Protein AF-A0A3M1NA31-F1 (afdb_monomer_lite)

Foldseek 3Di:
DDDPDDFDWDDDPPHPPDIDTPDDDDDDAQDKDKDWDADPVPRFIKIFMWHAKAAKEFPDWPDQEDAQPDPDFTKTWMAAIDDPPDFWKKKKKKADPDQDLVFFDPVLVVVADPPPDDPVVNVVSSVVLRMAMDQIDTQVVFDQDPVRITIDTDDSVNDGGAFKMKMKMKTWIPQVVQQRVQVVVQVPVDDDDPPDDGDRDHRMPRDGDTDTYIHMYMDMHGHDYDDD

pLDDT: mean 86.4, std 10.26, range [49.88, 97.25]

Radius of gyration: 20.93 Å; chains: 1; bounding box: 46×47×65 Å

Structure (mmCIF, N/CA/C/O backbone):
data_AF-A0A3M1NA31-F1
#
_entry.id   AF-A0A3M1NA31-F1
#
loop_
_atom_site.group_PDB
_atom_site.id
_atom_site.type_symbol
_atom_site.label_atom_id
_atom_site.label_alt_id
_atom_site.label_comp_id
_atom_site.label_asym_id
_atom_site.label_entity_id
_atom_site.label_seq_id
_atom_site.pdbx_PDB_ins_code
_atom_site.Cartn_x
_atom_site.Cartn_y
_atom_site.Cartn_z
_atom_site.occupancy
_atom_site.B_iso_or_equiv
_atom_site.auth_seq_id
_atom_site.auth_comp_id
_atom_site.auth_asym_id
_atom_site.auth_atom_id
_atom_site.pdbx_PDB_model_num
ATOM 1 N N . GLY A 1 1 ? -22.088 -6.699 19.569 1.00 54.91 1 GLY A N 1
ATOM 2 C CA . GLY A 1 1 ? -21.119 -7.810 19.517 1.00 54.91 1 GLY A CA 1
ATOM 3 C C . GLY A 1 1 ? -20.208 -7.695 20.716 1.00 54.91 1 GLY A C 1
ATOM 4 O O . GLY A 1 1 ? -19.841 -6.575 21.046 1.00 54.91 1 GLY A O 1
ATOM 5 N N . GLY A 1 2 ? -19.931 -8.799 21.406 1.00 79.12 2 GLY A N 1
ATOM 6 C CA . GLY A 1 2 ? -18.980 -8.816 22.522 1.00 79.12 2 GLY A CA 1
ATOM 7 C C . GLY A 1 2 ? -17.531 -8.773 22.033 1.00 79.12 2 GLY A C 1
ATOM 8 O O . GLY A 1 2 ? -17.268 -9.029 20.860 1.00 79.12 2 GLY A O 1
ATOM 9 N N . VAL A 1 3 ? -16.606 -8.447 22.935 1.00 87.56 3 VAL A N 1
ATOM 10 C CA . VAL A 1 3 ? -15.165 -8.570 22.678 1.00 87.56 3 VAL A CA 1
ATOM 11 C C . VAL A 1 3 ? -14.810 -10.057 22.693 1.00 87.56 3 VAL A C 1
ATOM 13 O O . VAL A 1 3 ? -15.010 -10.721 23.705 1.00 87.56 3 VAL A O 1
ATOM 16 N N . GLU A 1 4 ? -14.325 -10.577 21.565 1.00 90.19 4 GLU A N 1
ATOM 17 C CA . GLU A 1 4 ? -13.905 -11.981 21.430 1.00 90.19 4 GLU A CA 1
ATOM 18 C C . GLU A 1 4 ? -12.527 -12.215 22.065 1.00 90.19 4 GLU A C 1
ATOM 20 O O . GLU A 1 4 ? -12.318 -13.205 22.760 1.00 90.19 4 GLU A O 1
ATOM 25 N N . GLN A 1 5 ? -11.600 -11.276 21.862 1.00 91.88 5 GLN A N 1
ATOM 26 C CA . GLN A 1 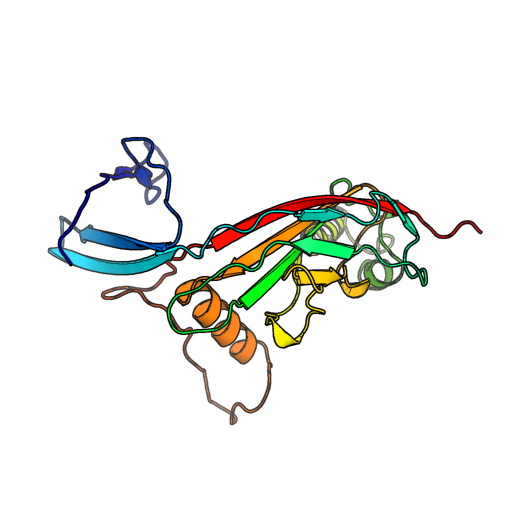5 ? -10.221 -11.363 22.329 1.00 91.88 5 GLN A CA 1
ATOM 27 C C . GLN A 1 5 ? -9.649 -9.962 22.567 1.00 91.88 5 GLN A C 1
ATOM 29 O O . GLN A 1 5 ? -9.988 -9.017 21.854 1.00 91.88 5 GLN A O 1
ATOM 34 N N . VAL A 1 6 ? -8.754 -9.847 23.550 1.00 93.50 6 VAL A N 1
ATOM 35 C CA . VAL A 1 6 ? -7.931 -8.655 23.791 1.00 93.50 6 VAL A CA 1
ATOM 36 C C . VAL A 1 6 ? -6.472 -9.024 23.549 1.00 93.50 6 VAL A C 1
ATOM 38 O O . VAL A 1 6 ? -6.002 -10.039 24.061 1.00 93.50 6 VAL A O 1
ATOM 41 N N . VAL A 1 7 ? -5.768 -8.204 22.770 1.00 94.12 7 VAL 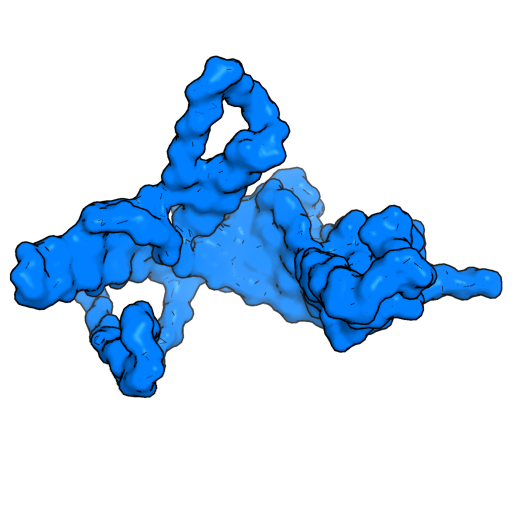A N 1
ATOM 42 C CA . VAL A 1 7 ? -4.331 -8.348 22.505 1.00 94.12 7 VAL A CA 1
ATOM 43 C C . VAL A 1 7 ? -3.623 -7.156 23.148 1.00 94.12 7 VAL A C 1
ATOM 45 O O . VAL A 1 7 ? -3.838 -6.032 22.692 1.00 94.12 7 VAL A O 1
ATOM 48 N N . PRO A 1 8 ? -2.840 -7.357 24.222 1.00 94.56 8 PRO A N 1
ATOM 49 C CA . PRO A 1 8 ? -2.122 -6.270 24.871 1.00 94.56 8 PRO A CA 1
ATOM 50 C C . PRO A 1 8 ? -0.929 -5.815 24.027 1.00 94.56 8 PRO A C 1
ATOM 52 O O . PRO A 1 8 ? -0.336 -6.594 23.274 1.00 94.56 8 PRO A O 1
ATOM 55 N N . PHE A 1 9 ? -0.583 -4.540 24.174 1.00 93.88 9 PHE A N 1
ATOM 56 C CA . PHE A 1 9 ? 0.561 -3.910 23.529 1.00 93.88 9 PHE A CA 1
ATOM 57 C C . PHE A 1 9 ? 1.496 -3.352 24.594 1.00 93.88 9 PHE A C 1
ATOM 59 O O . PHE A 1 9 ? 1.043 -2.836 25.615 1.00 93.88 9 PHE A O 1
ATOM 66 N N . ARG A 1 10 ? 2.797 -3.408 24.316 1.00 93.56 10 ARG A N 1
ATOM 67 C CA . ARG A 1 10 ? 3.846 -2.827 25.154 1.00 93.56 10 ARG A CA 1
ATOM 68 C C . ARG A 1 10 ? 4.680 -1.836 24.364 1.00 93.56 10 ARG A C 1
ATOM 70 O O . ARG A 1 10 ? 4.905 -2.029 23.168 1.00 93.56 10 ARG A O 1
ATOM 77 N N . GLU A 1 11 ? 5.163 -0.811 25.051 1.00 93.50 11 GLU A N 1
ATOM 78 C CA . GLU A 1 11 ? 6.113 0.136 24.477 1.00 93.50 11 GLU A CA 1
ATOM 79 C C . GLU A 1 11 ? 7.451 -0.561 24.184 1.00 93.50 11 GLU A C 1
ATOM 81 O O . GLU A 1 11 ? 7.916 -1.434 24.933 1.00 93.50 11 GLU A O 1
ATOM 86 N N . VAL A 1 12 ? 8.064 -0.207 23.058 1.00 94.62 12 VAL A N 1
ATOM 87 C CA . VAL A 1 12 ? 9.378 -0.708 22.664 1.00 94.62 12 VAL A CA 1
ATOM 88 C C . VAL A 1 12 ? 10.446 0.035 23.465 1.00 94.62 12 VAL A C 1
ATOM 90 O O . VAL A 1 12 ? 10.531 1.260 23.448 1.00 94.62 12 VAL A O 1
ATOM 93 N N . PHE A 1 13 ? 11.294 -0.714 24.174 1.00 93.62 13 PHE A N 1
ATOM 94 C CA . PHE A 1 13 ? 12.357 -0.124 24.984 1.00 93.62 13 PHE A CA 1
ATOM 95 C C . PHE A 1 13 ? 13.324 0.699 24.119 1.00 93.62 13 PHE A C 1
ATOM 97 O O . PHE A 1 13 ? 13.901 0.174 23.168 1.00 93.62 13 PHE A O 1
ATOM 104 N N . GLY A 1 14 ? 13.525 1.966 24.490 1.00 93.94 14 GLY A N 1
ATOM 105 C CA . GLY A 1 14 ? 14.404 2.893 23.772 1.00 93.94 14 GLY A CA 1
ATOM 106 C C . GLY A 1 14 ? 13.774 3.564 22.547 1.00 93.94 14 GLY A C 1
ATOM 107 O O . GLY A 1 14 ? 14.473 4.319 21.880 1.00 93.94 14 GLY A O 1
ATOM 108 N N . ASP A 1 15 ? 12.487 3.331 22.273 1.00 94.50 15 ASP A N 1
ATOM 109 C CA . ASP A 1 15 ? 11.755 3.907 21.135 1.00 94.50 15 ASP A CA 1
ATOM 110 C C . ASP A 1 15 ? 10.385 4.448 21.607 1.00 94.50 15 ASP A C 1
ATOM 112 O O . ASP A 1 15 ? 9.351 3.796 21.414 1.00 94.50 15 ASP A O 1
ATOM 116 N N . PRO A 1 16 ? 10.371 5.592 22.330 1.00 89.56 16 PRO A N 1
ATOM 117 C CA . PRO A 1 16 ? 9.159 6.119 22.947 1.00 89.56 16 PRO A CA 1
ATOM 118 C C . PRO A 1 16 ? 8.043 6.378 21.934 1.00 89.56 16 PRO A C 1
ATOM 120 O O . PRO A 1 16 ? 8.273 6.947 20.868 1.00 89.56 16 PRO A O 1
ATOM 123 N N . GLY A 1 17 ? 6.815 6.001 22.285 1.00 88.50 17 GLY A N 1
ATOM 124 C CA . GLY A 1 17 ? 5.647 6.148 21.410 1.00 88.50 17 GLY A CA 1
ATOM 125 C C . GLY A 1 17 ? 5.455 5.009 20.404 1.00 88.50 17 GLY A C 1
ATOM 126 O O . GLY A 1 17 ? 4.405 4.942 19.761 1.00 88.50 17 GLY A O 1
ATOM 127 N N . ARG A 1 18 ? 6.403 4.070 20.297 1.00 93.25 18 ARG A N 1
ATOM 128 C CA . ARG A 1 18 ? 6.235 2.853 19.500 1.00 93.25 18 ARG A CA 1
ATOM 129 C C . ARG A 1 18 ? 5.754 1.701 20.367 1.00 93.25 18 ARG A C 1
ATOM 131 O O . ARG A 1 18 ? 6.405 1.311 21.331 1.00 93.25 18 ARG A O 1
ATOM 138 N N . TYR A 1 19 ? 4.653 1.083 19.953 1.00 92.62 19 TYR A N 1
ATOM 139 C CA . TYR A 1 19 ? 4.043 -0.040 20.656 1.00 92.62 19 TYR A CA 1
ATOM 140 C C . TYR A 1 19 ? 3.987 -1.277 19.764 1.00 92.62 19 TYR A C 1
ATOM 142 O O . TYR A 1 19 ? 3.717 -1.187 18.568 1.00 92.62 19 TYR A O 1
ATOM 150 N N . VAL A 1 20 ? 4.219 -2.446 20.355 1.00 94.00 20 VAL A N 1
ATOM 151 C CA . VAL A 1 20 ? 4.107 -3.745 19.681 1.00 94.00 20 VAL A CA 1
ATOM 152 C C . VAL A 1 20 ? 3.232 -4.683 20.496 1.00 94.00 20 VAL A C 1
ATOM 154 O O . VAL A 1 20 ? 3.209 -4.603 21.725 1.00 94.00 20 VAL A O 1
ATOM 157 N N . ALA A 1 21 ? 2.519 -5.577 19.816 1.00 93.75 21 ALA A N 1
ATOM 158 C CA . ALA A 1 21 ? 1.728 -6.599 20.485 1.00 93.75 21 ALA A CA 1
ATOM 159 C C . ALA A 1 21 ? 2.639 -7.490 21.348 1.00 93.75 21 ALA A C 1
ATOM 161 O O . ALA A 1 21 ? 3.726 -7.886 20.920 1.00 93.75 21 ALA A O 1
ATOM 162 N N . GLU A 1 22 ? 2.210 -7.806 22.569 1.00 93.81 22 GLU A N 1
ATOM 163 C CA . GLU A 1 22 ? 2.970 -8.696 23.460 1.00 93.81 22 GLU A CA 1
ATOM 164 C C . GLU A 1 22 ? 2.924 -10.152 22.996 1.00 93.81 22 GLU A C 1
ATOM 166 O O . GLU A 1 22 ? 3.833 -10.933 23.275 1.00 93.81 22 GLU A O 1
ATOM 171 N N . VAL A 1 23 ? 1.857 -10.501 22.281 1.00 92.25 23 VAL A N 1
ATOM 172 C CA . VAL A 1 23 ? 1.625 -11.822 21.713 1.00 92.25 23 VAL A CA 1
ATOM 173 C C . VAL A 1 23 ? 1.385 -11.655 20.225 1.00 92.25 23 VAL A C 1
ATOM 175 O O . VAL A 1 23 ? 0.656 -10.757 19.801 1.00 92.25 23 VAL A O 1
ATOM 178 N N . GLU A 1 24 ? 1.992 -12.534 19.432 1.00 90.06 24 GLU A N 1
ATOM 179 C CA . GLU A 1 24 ? 1.718 -12.591 18.005 1.00 90.06 24 GLU A CA 1
ATOM 180 C C . GLU A 1 24 ? 0.225 -12.847 17.783 1.00 90.06 24 GLU A C 1
ATOM 182 O O . GLU A 1 24 ? -0.342 -13.827 18.272 1.00 90.06 24 GLU A O 1
ATOM 187 N N . HIS A 1 25 ? -0.418 -11.949 17.042 1.00 89.44 25 HIS A N 1
ATOM 188 C CA . HIS A 1 25 ? -1.818 -12.081 16.685 1.00 89.44 25 HIS A CA 1
ATOM 189 C C . HIS A 1 25 ? -1.979 -11.968 15.182 1.00 89.44 25 HIS A C 1
ATOM 191 O O . HIS A 1 25 ? -1.647 -10.947 14.578 1.00 89.44 25 HIS A O 1
ATOM 197 N N . ARG A 1 26 ? -2.522 -13.020 14.573 1.00 91.00 26 ARG A N 1
ATOM 198 C CA . ARG A 1 26 ? -2.812 -13.019 13.146 1.00 91.00 26 ARG A CA 1
ATOM 199 C C . ARG A 1 26 ? -4.189 -12.418 12.908 1.00 91.00 26 ARG A C 1
ATOM 201 O O . ARG A 1 26 ? -5.202 -12.987 13.321 1.00 91.00 26 ARG A O 1
ATOM 208 N N . MET A 1 27 ? -4.219 -11.290 12.206 1.00 90.81 27 MET A N 1
ATOM 209 C CA . MET A 1 27 ? -5.471 -10.655 11.804 1.00 90.81 27 MET A CA 1
ATOM 210 C C . MET A 1 27 ? -6.266 -11.582 10.880 1.00 90.81 27 MET A C 1
ATOM 212 O O . MET A 1 27 ? -5.708 -12.210 9.977 1.00 90.81 27 MET A O 1
ATOM 216 N N . GLN A 1 28 ? -7.568 -11.693 11.130 1.00 92.12 28 GLN A N 1
ATOM 217 C CA . GLN A 1 28 ? -8.476 -12.528 10.352 1.00 92.12 28 GLN A CA 1
ATOM 218 C C . GLN A 1 28 ? -9.297 -11.664 9.388 1.00 92.12 28 GLN A C 1
ATOM 220 O O . GLN A 1 28 ? -9.744 -10.584 9.783 1.00 92.12 28 GLN A O 1
ATOM 225 N N . PRO A 1 29 ? -9.540 -12.136 8.153 1.00 91.88 29 PRO A N 1
ATOM 226 C CA . PRO A 1 29 ? -10.408 -11.437 7.212 1.00 91.88 29 PRO A CA 1
ATOM 227 C C . PRO A 1 29 ? -11.838 -11.351 7.742 1.00 91.88 29 PRO A C 1
ATOM 229 O O . PRO A 1 29 ? -12.287 -12.219 8.497 1.00 91.88 29 PRO A O 1
ATOM 232 N N . LEU A 1 30 ? -12.565 -10.313 7.321 1.00 91.31 30 LEU A N 1
ATOM 233 C CA . LEU A 1 30 ? -13.969 -10.077 7.673 1.00 91.31 30 LEU A CA 1
ATOM 234 C C . LEU A 1 30 ? -14.224 -9.970 9.187 1.00 91.31 30 LEU A C 1
ATOM 236 O O . LEU A 1 30 ? -15.347 -10.172 9.659 1.00 91.31 30 LEU A O 1
ATOM 240 N N . ARG A 1 31 ? -13.188 -9.635 9.964 1.00 93.19 31 ARG A N 1
ATOM 241 C CA . ARG A 1 31 ? -13.283 -9.397 11.406 1.00 93.19 31 ARG A CA 1
ATOM 242 C C . ARG A 1 31 ? -13.089 -7.927 11.733 1.00 93.19 31 ARG A C 1
ATOM 244 O O . ARG A 1 31 ? -12.288 -7.227 11.117 1.00 93.19 31 ARG A O 1
ATOM 251 N N . ARG A 1 32 ? -13.845 -7.474 12.731 1.00 94.50 32 ARG A N 1
ATOM 252 C CA . ARG A 1 32 ? -13.753 -6.124 13.276 1.00 94.50 32 ARG A CA 1
ATOM 253 C C . ARG A 1 32 ? -12.735 -6.099 14.406 1.00 94.50 32 ARG A C 1
ATOM 255 O O . ARG A 1 32 ? -12.831 -6.900 15.334 1.00 94.50 32 ARG A O 1
ATOM 262 N N . TYR A 1 33 ? -11.816 -5.152 14.335 1.00 95.38 33 TYR A N 1
ATOM 263 C CA . TYR A 1 33 ? -10.816 -4.884 15.356 1.00 95.38 33 TYR A CA 1
ATOM 264 C C . TYR A 1 33 ? -11.043 -3.501 15.935 1.00 95.38 33 TYR A C 1
ATOM 266 O O . TYR A 1 33 ? -11.477 -2.590 15.232 1.00 95.38 33 TYR A O 1
ATOM 274 N N . ARG A 1 34 ? -10.740 -3.354 17.222 1.00 95.88 34 ARG A N 1
ATOM 275 C CA . ARG A 1 34 ? -10.808 -2.085 17.937 1.00 95.88 34 ARG A CA 1
ATOM 276 C C . ARG A 1 34 ? -9.459 -1.800 18.579 1.00 95.88 34 ARG A C 1
ATOM 278 O O . ARG A 1 34 ? -8.959 -2.634 19.331 1.00 95.88 34 ARG A O 1
ATOM 285 N N . LEU A 1 35 ? -8.919 -0.619 18.318 1.00 95.12 35 LEU A N 1
ATOM 286 C CA . LEU A 1 35 ? -7.841 -0.024 19.092 1.00 95.12 35 LEU A CA 1
ATOM 287 C C . LEU A 1 35 ? -8.452 0.744 20.268 1.00 95.12 35 LEU A C 1
ATOM 289 O O . LEU A 1 35 ? -9.421 1.483 20.093 1.00 95.12 35 LEU A O 1
ATOM 293 N N . SER A 1 36 ? -7.891 0.565 21.460 1.00 94.50 36 SER A N 1
ATOM 294 C CA . SER A 1 36 ? -8.233 1.341 22.652 1.00 94.50 36 SER A CA 1
ATOM 29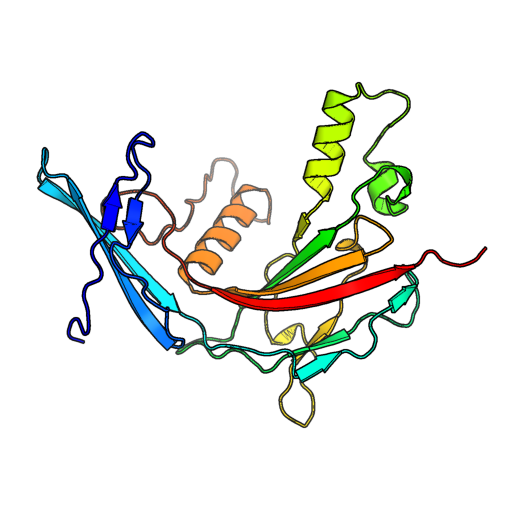5 C C . SER A 1 36 ? -6.944 1.707 23.369 1.00 94.50 36 SER A C 1
ATOM 297 O O . SER A 1 36 ? -6.203 0.819 23.783 1.00 94.50 36 SER A O 1
ATOM 299 N N . VAL A 1 37 ? -6.699 3.001 23.529 1.00 92.75 37 VAL A N 1
ATOM 300 C CA . VAL A 1 37 ? -5.547 3.551 24.247 1.00 92.75 37 VAL A CA 1
ATOM 301 C C . VAL A 1 37 ? -6.072 4.394 25.397 1.00 92.75 37 VAL A C 1
ATOM 303 O O . VAL A 1 37 ? -7.027 5.147 25.224 1.00 92.75 37 VAL A O 1
ATOM 306 N N . GLU A 1 38 ? -5.468 4.255 26.569 1.00 92.38 38 GLU A N 1
ATOM 307 C CA . GLU A 1 38 ? -5.788 5.057 27.746 1.00 92.38 38 GLU A CA 1
ATOM 308 C C . GLU A 1 38 ? -4.500 5.690 28.260 1.00 92.38 38 GLU A C 1
ATOM 310 O O . GLU A 1 38 ? -3.523 4.986 28.514 1.00 92.38 38 GLU A O 1
ATOM 315 N N . ASP A 1 39 ? -4.490 7.015 28.376 1.00 87.56 39 ASP A N 1
ATOM 316 C CA . ASP A 1 39 ? -3.391 7.740 29.000 1.00 87.56 39 ASP A CA 1
ATOM 317 C C . ASP A 1 39 ? -3.520 7.606 30.527 1.00 87.56 39 ASP A C 1
ATOM 319 O O . ASP A 1 39 ? -4.471 8.137 31.107 1.00 87.56 39 ASP A O 1
ATOM 323 N N . PRO A 1 40 ? -2.579 6.931 31.209 1.00 85.94 40 PRO A N 1
ATOM 324 C CA . PRO A 1 40 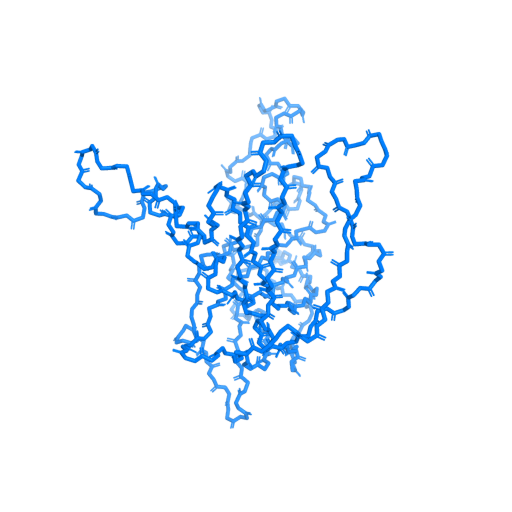? -2.665 6.721 32.649 1.00 85.94 40 PRO A CA 1
ATOM 325 C C . PRO A 1 40 ? -2.522 8.015 33.465 1.00 85.94 40 PRO A C 1
ATOM 327 O O . PRO A 1 40 ? -2.939 8.043 34.622 1.00 85.94 40 PRO A O 1
ATOM 330 N N . ALA A 1 41 ? -1.931 9.078 32.907 1.00 88.69 41 ALA A N 1
ATOM 331 C CA . ALA A 1 41 ? -1.734 10.345 33.609 1.00 88.69 41 ALA A CA 1
ATOM 332 C C . ALA A 1 41 ? -2.986 11.230 33.580 1.00 88.69 41 ALA A C 1
ATOM 334 O O . ALA A 1 41 ? -3.285 11.910 34.563 1.00 88.69 41 ALA A O 1
ATOM 335 N N . THR A 1 42 ? -3.715 11.230 32.461 1.00 89.88 42 THR A N 1
ATOM 336 C CA . THR A 1 42 ? -4.884 12.102 32.254 1.00 89.88 42 THR A CA 1
ATOM 337 C C . THR A 1 42 ? -6.218 11.359 32.307 1.00 89.88 42 THR A C 1
ATOM 339 O O . THR A 1 42 ? -7.262 11.987 32.482 1.00 89.88 42 THR A O 1
ATOM 342 N N . GLY A 1 43 ? -6.208 10.033 32.158 1.00 89.75 43 GLY A N 1
ATOM 343 C CA . GLY A 1 43 ? -7.403 9.208 31.974 1.00 89.75 43 GLY A CA 1
ATOM 344 C C . GLY A 1 43 ? -8.074 9.397 30.609 1.00 89.75 43 GLY A C 1
ATOM 345 O O . GLY A 1 43 ? -9.178 8.892 30.396 1.00 89.75 43 GLY A O 1
ATOM 346 N N . GLN A 1 44 ? -7.456 10.142 29.683 1.00 91.12 44 GLN A N 1
ATOM 347 C CA . GLN A 1 44 ? -7.995 10.331 28.341 1.00 91.12 44 GLN A CA 1
ATOM 348 C C . GLN A 1 44 ? -7.966 9.007 27.577 1.00 91.12 44 GLN A C 1
ATOM 350 O O . GLN A 1 44 ? -6.980 8.270 27.611 1.00 91.12 44 GLN A O 1
ATOM 355 N N . ARG A 1 45 ? -9.054 8.721 26.859 1.00 93.38 45 ARG A N 1
ATOM 356 C CA . ARG A 1 45 ? -9.184 7.521 26.039 1.00 93.38 45 ARG A CA 1
ATOM 357 C C . ARG A 1 45 ? -9.244 7.876 24.562 1.00 93.38 45 ARG A C 1
ATOM 359 O O . ARG A 1 45 ? -9.953 8.803 24.177 1.00 93.38 45 ARG A O 1
ATOM 366 N N . LEU A 1 46 ? -8.539 7.087 23.764 1.00 94.12 46 LEU A N 1
ATOM 367 C CA . LEU A 1 46 ? -8.613 7.085 22.313 1.00 94.12 46 LEU A CA 1
ATOM 368 C C . LEU A 1 46 ? -9.135 5.730 21.847 1.00 94.12 46 LEU A C 1
ATOM 370 O O . LEU A 1 46 ? -8.662 4.685 22.302 1.00 94.12 46 LEU A O 1
ATOM 374 N N . THR A 1 47 ? -10.106 5.747 20.940 1.00 96.25 47 THR A N 1
ATOM 375 C CA . THR A 1 47 ? -10.686 4.535 20.355 1.00 96.25 47 THR A CA 1
ATOM 376 C C . THR A 1 47 ? -10.778 4.638 18.845 1.00 96.25 47 THR A C 1
ATOM 378 O O . THR A 1 47 ? -11.072 5.695 18.299 1.00 96.25 47 THR A O 1
ATOM 381 N N . ALA A 1 48 ? -10.537 3.526 18.159 1.00 96.56 48 ALA A N 1
ATOM 382 C CA . ALA A 1 48 ? -10.732 3.420 16.719 1.00 96.56 48 ALA A CA 1
ATOM 383 C C . ALA A 1 48 ? -11.149 1.995 16.354 1.00 96.56 48 ALA A C 1
ATOM 385 O O . ALA A 1 48 ? -10.778 1.044 17.044 1.00 96.56 48 ALA A O 1
ATOM 386 N N . GLU A 1 49 ? -11.903 1.825 15.273 1.00 96.50 49 GLU A N 1
ATOM 387 C CA . GLU A 1 49 ? -12.320 0.510 14.784 1.00 96.50 49 GLU A CA 1
ATOM 388 C C . GLU A 1 49 ? -12.049 0.361 13.297 1.00 96.50 49 GLU A C 1
ATOM 390 O O . GLU A 1 49 ? -12.281 1.290 12.538 1.00 96.50 49 GLU A O 1
ATOM 395 N N . THR A 1 50 ? -11.646 -0.832 12.876 1.00 95.12 50 THR A N 1
ATOM 396 C CA . THR A 1 50 ? -11.535 -1.209 11.463 1.00 95.12 50 THR A CA 1
ATOM 397 C C . THR A 1 50 ? -12.191 -2.568 11.238 1.00 95.12 50 THR A C 1
ATOM 399 O O . THR A 1 50 ? -12.276 -3.395 12.152 1.00 95.12 50 THR A O 1
ATOM 402 N N . LEU A 1 51 ? -12.670 -2.809 10.021 1.00 93.81 51 LEU A N 1
ATOM 403 C CA . LEU A 1 51 ? -13.094 -4.120 9.547 1.00 93.81 51 LEU A CA 1
ATOM 404 C C . LEU A 1 51 ? -12.125 -4.568 8.455 1.00 93.81 51 LEU A C 1
ATOM 406 O O . LEU A 1 51 ? -12.025 -3.915 7.417 1.00 93.81 51 LEU A O 1
ATOM 410 N N . VAL A 1 52 ? -11.458 -5.697 8.698 1.00 92.69 52 VAL A N 1
ATOM 411 C CA . VAL A 1 52 ? -10.487 -6.276 7.766 1.00 92.69 52 VAL A CA 1
ATOM 412 C C . VAL A 1 52 ? -11.212 -6.739 6.504 1.00 92.69 52 VAL A C 1
ATOM 414 O O . VAL A 1 52 ? -12.148 -7.541 6.625 1.00 92.69 52 VAL A O 1
ATOM 417 N N . PRO A 1 53 ? -10.805 -6.275 5.306 1.00 89.88 53 PRO A N 1
ATOM 418 C CA . PRO A 1 53 ? -11.345 -6.778 4.047 1.00 89.88 53 PRO A CA 1
ATOM 419 C C . PRO A 1 53 ? -11.209 -8.300 3.928 1.00 89.88 53 PRO A C 1
ATOM 421 O O . PRO A 1 53 ? -10.366 -8.918 4.588 1.00 89.88 53 PRO A O 1
ATOM 424 N N . ASP A 1 54 ? -12.025 -8.931 3.081 1.00 86.56 54 ASP A N 1
ATOM 425 C CA . ASP A 1 54 ? -11.773 -10.330 2.739 1.00 86.56 54 ASP A CA 1
ATOM 426 C C . ASP A 1 54 ? -10.405 -10.470 2.062 1.00 86.56 54 ASP A C 1
ATOM 428 O O . ASP A 1 54 ? -9.919 -9.566 1.371 1.00 86.56 54 ASP A O 1
ATOM 432 N N . THR A 1 55 ? -9.795 -11.636 2.223 1.00 80.50 55 THR A N 1
ATOM 433 C CA . THR A 1 55 ? -8.599 -11.964 1.456 1.00 80.50 55 THR A CA 1
ATOM 434 C C . THR A 1 55 ? -8.932 -12.021 -0.026 1.00 80.50 55 THR A C 1
ATOM 436 O O . THR A 1 55 ? -9.990 -12.508 -0.419 1.00 80.50 55 THR A O 1
ATOM 439 N N . PHE A 1 56 ? -7.984 -11.617 -0.855 1.00 79.06 56 PHE A N 1
ATOM 440 C CA . PHE A 1 56 ? -7.964 -12.011 -2.251 1.00 79.06 56 PHE A CA 1
ATOM 441 C C . PHE A 1 56 ? -6.616 -12.626 -2.583 1.00 79.06 56 PHE A C 1
ATOM 443 O O . PHE A 1 56 ? -5.619 -12.407 -1.895 1.00 79.06 56 PHE A O 1
ATOM 450 N N . ARG A 1 57 ? -6.610 -13.473 -3.605 1.00 77.19 57 ARG A N 1
ATOM 451 C CA . ARG A 1 57 ? -5.424 -14.190 -4.061 1.00 77.19 57 ARG A CA 1
ATOM 452 C C . ARG A 1 57 ? -5.241 -13.956 -5.544 1.00 77.19 57 ARG A C 1
ATOM 454 O O . ARG A 1 57 ? -6.223 -13.814 -6.271 1.00 77.19 57 ARG A O 1
ATOM 461 N N . VAL A 1 58 ? -3.986 -13.983 -5.976 1.00 77.06 58 VAL A N 1
ATOM 462 C CA . VAL A 1 58 ? -3.656 -14.109 -7.394 1.00 77.06 58 VAL A CA 1
ATOM 463 C C . VAL A 1 58 ? -4.187 -15.460 -7.873 1.00 77.06 58 VAL A C 1
ATOM 465 O O . VAL A 1 58 ? -3.760 -16.507 -7.388 1.00 77.06 58 VAL A O 1
ATOM 468 N N . ALA A 1 59 ? -5.162 -15.420 -8.775 1.00 78.62 59 ALA A N 1
ATOM 469 C CA . ALA A 1 59 ? -5.713 -16.587 -9.452 1.00 78.62 59 ALA A CA 1
ATOM 470 C C . ALA A 1 59 ? -4.849 -16.980 -10.660 1.00 78.62 59 ALA A C 1
ATOM 472 O O . ALA A 1 59 ? -4.712 -18.163 -10.962 1.00 78.62 59 ALA A O 1
ATOM 473 N N . GLY A 1 60 ? -4.210 -15.999 -11.304 1.00 77.75 60 GLY A N 1
ATOM 474 C CA . GLY A 1 60 ? -3.273 -16.225 -12.396 1.00 77.75 60 GLY A CA 1
ATOM 475 C C . GLY A 1 60 ? -2.591 -14.941 -12.854 1.00 77.75 60 GLY A C 1
ATOM 476 O O . GLY A 1 60 ? -3.078 -13.841 -12.605 1.00 77.75 60 GLY A O 1
ATOM 477 N N . VAL A 1 61 ? -1.462 -15.093 -13.539 1.00 81.12 61 VAL A N 1
ATOM 478 C CA . VAL A 1 61 ? -0.781 -14.019 -14.273 1.00 81.12 61 VAL A CA 1
ATOM 479 C C . VAL A 1 61 ? -0.659 -14.444 -15.726 1.00 81.12 61 VAL A C 1
ATOM 481 O O . VAL A 1 61 ? -0.433 -15.621 -16.012 1.00 81.12 61 VAL A O 1
ATOM 484 N N . ASN A 1 62 ? -0.822 -13.507 -16.656 1.00 83.06 62 ASN A N 1
ATOM 485 C CA . ASN A 1 62 ? -0.703 -13.828 -18.077 1.00 83.06 62 ASN A CA 1
ATOM 486 C C . ASN A 1 62 ? 0.757 -14.045 -18.524 1.00 83.06 62 ASN A C 1
ATOM 488 O O . ASN A 1 62 ? 0.980 -14.643 -19.576 1.00 83.06 62 ASN A O 1
ATOM 492 N N . ARG A 1 63 ? 1.730 -13.535 -17.759 1.00 85.94 63 ARG A N 1
ATOM 493 C CA . ARG A 1 63 ? 3.183 -13.589 -18.005 1.00 85.94 63 ARG A CA 1
ATOM 494 C C . ARG A 1 63 ? 3.941 -13.030 -16.799 1.00 85.94 63 ARG A C 1
ATOM 496 O O . ARG A 1 63 ? 3.334 -12.415 -15.933 1.00 85.94 63 ARG A O 1
ATOM 503 N N . ASP A 1 64 ? 5.257 -13.192 -16.783 1.00 88.06 64 ASP A N 1
ATOM 504 C CA . ASP A 1 64 ? 6.176 -12.584 -15.809 1.00 88.06 64 ASP A CA 1
ATOM 505 C C . ASP A 1 64 ? 7.059 -11.484 -16.425 1.00 88.06 64 ASP A C 1
ATOM 507 O O . ASP A 1 64 ? 7.772 -10.792 -15.709 1.00 88.06 64 ASP A O 1
ATOM 511 N N . THR A 1 65 ? 6.994 -11.298 -17.746 1.00 92.44 65 THR A N 1
ATOM 512 C CA . THR A 1 65 ? 7.824 -10.355 -18.499 1.00 92.44 65 THR A CA 1
ATOM 513 C C . THR A 1 65 ? 6.976 -9.583 -19.503 1.00 92.44 65 THR A C 1
ATOM 515 O O . THR A 1 65 ? 6.194 -10.179 -20.247 1.00 92.44 65 THR A O 1
ATOM 518 N N . VAL A 1 66 ? 7.141 -8.261 -19.563 1.00 92.88 66 VAL A N 1
ATOM 519 C CA . VAL A 1 66 ? 6.486 -7.385 -20.548 1.00 92.88 66 VAL A CA 1
ATOM 520 C C . VAL A 1 66 ? 7.444 -6.365 -21.131 1.00 92.88 66 VAL A C 1
ATOM 522 O O . VAL A 1 66 ? 8.331 -5.878 -20.443 1.00 92.88 66 VAL A O 1
ATOM 525 N N . VAL A 1 67 ? 7.232 -6.001 -22.394 1.00 94.19 67 VAL A N 1
ATOM 526 C CA . VAL A 1 67 ? 7.935 -4.878 -23.023 1.00 94.19 67 VAL A CA 1
ATOM 527 C C . VAL A 1 67 ? 7.164 -3.595 -22.726 1.00 94.19 67 VAL A C 1
ATOM 529 O O . VAL A 1 67 ? 5.948 -3.543 -22.945 1.00 94.19 67 VAL A O 1
ATOM 532 N N . TYR A 1 68 ? 7.856 -2.579 -22.212 1.00 93.12 68 TYR A N 1
ATOM 533 C CA . TYR A 1 68 ? 7.268 -1.280 -21.876 1.00 93.12 68 TYR A CA 1
ATOM 534 C C . TYR A 1 68 ? 6.511 -0.674 -23.063 1.00 93.12 68 TYR A C 1
ATOM 536 O O . TYR A 1 68 ? 6.988 -0.716 -24.192 1.00 93.12 68 TYR A O 1
ATOM 544 N N . GLN A 1 69 ? 5.313 -0.140 -22.802 1.00 90.12 69 GLN A N 1
ATOM 545 C CA . GLN A 1 69 ? 4.402 0.440 -23.805 1.00 90.12 69 GLN A CA 1
ATOM 546 C C . GLN A 1 69 ? 3.984 -0.487 -24.960 1.00 90.12 69 GLN A C 1
ATOM 548 O O . GLN A 1 69 ? 3.307 -0.049 -25.894 1.00 90.12 69 GLN A O 1
ATOM 553 N N . SER A 1 70 ? 4.283 -1.786 -24.886 1.00 89.19 70 SER A N 1
ATOM 554 C CA . SER A 1 70 ? 3.794 -2.737 -25.881 1.00 89.19 70 SER A CA 1
ATOM 555 C C . SER A 1 70 ? 2.269 -2.899 -25.811 1.00 89.19 70 SER A C 1
ATOM 557 O O . SER A 1 70 ? 1.615 -2.615 -24.800 1.00 89.19 70 SER A O 1
ATOM 559 N N . ARG A 1 71 ? 1.679 -3.379 -26.914 1.00 85.75 71 ARG A N 1
ATOM 560 C CA . ARG A 1 71 ? 0.238 -3.687 -26.976 1.00 85.75 71 ARG A CA 1
ATOM 561 C C . ARG A 1 71 ? -0.158 -4.812 -26.025 1.00 85.75 71 ARG A C 1
ATOM 563 O O . ARG A 1 71 ? -1.312 -4.881 -25.612 1.00 85.75 71 ARG A O 1
ATOM 570 N N . GLU A 1 72 ? 0.781 -5.694 -25.705 1.00 83.44 72 GLU A N 1
ATOM 571 C CA . GLU A 1 72 ? 0.558 -6.793 -24.782 1.00 83.44 72 GLU A CA 1
ATOM 572 C C . GLU A 1 72 ? 0.883 -6.349 -23.355 1.00 83.44 72 GLU A C 1
ATOM 574 O O . GLU A 1 72 ? 2.038 -6.320 -22.934 1.00 83.44 72 GLU A O 1
ATOM 579 N N . GLN A 1 73 ? -0.154 -5.992 -22.604 1.00 82.25 73 GLN A N 1
ATOM 580 C CA . GLN A 1 73 ? 0.007 -5.536 -21.230 1.00 82.25 73 GLN A CA 1
ATOM 581 C C . GLN A 1 73 ? 0.121 -6.700 -20.248 1.00 82.25 73 GLN A C 1
ATOM 583 O O . GLN A 1 73 ? -0.348 -7.820 -20.484 1.00 82.25 73 GLN A O 1
ATOM 588 N N . PHE A 1 74 ? 0.734 -6.402 -19.110 1.00 82.50 74 PHE A N 1
ATOM 589 C CA . PHE A 1 74 ? 0.690 -7.282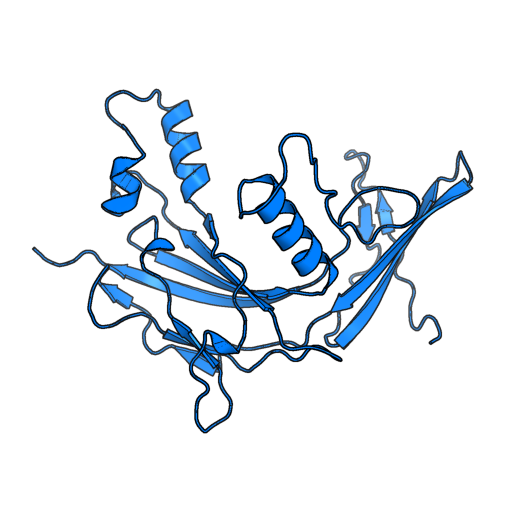 -17.960 1.00 82.50 74 PHE A CA 1
ATOM 590 C C . PHE A 1 74 ? -0.725 -7.252 -17.363 1.00 82.50 74 PHE A C 1
ATOM 592 O O . PHE A 1 74 ? -1.278 -6.177 -17.108 1.00 82.50 74 PHE A O 1
ATOM 599 N N . GLU A 1 75 ? -1.293 -8.432 -17.128 1.00 85.88 75 GLU A N 1
ATOM 600 C CA . GLU A 1 75 ? -2.604 -8.608 -16.511 1.00 85.88 75 GLU A CA 1
ATOM 601 C C . GLU A 1 75 ? -2.518 -9.675 -15.416 1.00 85.88 75 GLU A C 1
ATOM 603 O O . GLU A 1 75 ? -2.078 -10.807 -15.651 1.00 85.88 75 GLU A O 1
ATOM 608 N N . VAL A 1 76 ? -2.963 -9.312 -14.214 1.00 81.81 76 VAL A N 1
ATOM 609 C CA . VAL A 1 76 ? -3.138 -10.242 -13.099 1.00 81.81 76 VAL A CA 1
ATOM 610 C C . VAL A 1 76 ? -4.620 -10.495 -12.886 1.00 81.81 76 VAL A C 1
ATOM 612 O O . VAL A 1 76 ? -5.425 -9.569 -12.818 1.00 81.81 76 VAL A O 1
ATOM 615 N N . GLN A 1 77 ? -4.979 -11.761 -12.749 1.00 84.69 77 GLN A N 1
ATOM 616 C CA . GLN A 1 77 ? -6.303 -12.163 -12.308 1.00 84.69 77 GLN A CA 1
ATOM 617 C C . GLN A 1 77 ? -6.264 -12.333 -10.798 1.00 84.69 77 GLN A C 1
ATOM 619 O O . GLN A 1 77 ? -5.467 -13.114 -10.271 1.00 84.69 77 GLN A O 1
ATOM 624 N N . VAL A 1 78 ? -7.130 -11.618 -10.092 1.00 78.94 78 VAL A N 1
ATOM 625 C CA . VAL A 1 78 ? -7.300 -11.746 -8.645 1.00 78.94 78 VAL A CA 1
ATOM 626 C C . VAL A 1 78 ? -8.707 -12.221 -8.324 1.00 78.94 78 VAL A C 1
ATOM 628 O O . VAL A 1 78 ? -9.668 -11.893 -9.015 1.00 78.94 78 VAL A O 1
ATOM 631 N N . THR A 1 79 ? -8.865 -13.005 -7.263 1.00 80.44 79 THR A N 1
ATOM 632 C CA . THR A 1 79 ? -10.209 -13.255 -6.727 1.00 80.44 79 THR A CA 1
ATOM 633 C C . THR A 1 79 ? -10.796 -11.936 -6.210 1.00 80.44 79 THR A C 1
ATOM 635 O O . THR A 1 79 ? -10.047 -11.131 -5.662 1.00 80.44 79 THR A O 1
ATOM 638 N N . PRO A 1 80 ? -12.107 -11.691 -6.305 1.00 73.06 80 PRO A N 1
ATOM 639 C CA . PRO A 1 80 ? -12.693 -10.487 -5.731 1.00 73.06 80 PRO A CA 1
ATOM 640 C C . PRO A 1 80 ? -12.515 -10.495 -4.209 1.00 73.06 80 PRO A C 1
ATOM 642 O O . PRO A 1 80 ? -12.791 -11.506 -3.556 1.00 73.06 80 PRO A O 1
ATOM 645 N N . SER A 1 81 ? -12.070 -9.373 -3.639 1.00 72.75 81 SER A N 1
ATOM 646 C CA . SER A 1 81 ? -12.230 -9.144 -2.202 1.00 72.75 81 SER A CA 1
ATOM 647 C C . SER A 1 81 ? -13.698 -8.818 -1.929 1.00 72.75 81 SER A C 1
ATOM 649 O O . SER A 1 81 ? -14.391 -8.245 -2.770 1.00 72.75 81 SER A O 1
ATOM 651 N N . ARG A 1 82 ? -14.197 -9.201 -0.756 1.00 75.88 82 ARG A N 1
ATOM 652 C CA . ARG A 1 82 ? -15.538 -8.854 -0.291 1.00 75.88 82 ARG A CA 1
ATOM 653 C C . ARG A 1 82 ? -15.423 -7.889 0.870 1.00 75.88 82 ARG A C 1
ATOM 655 O O . ARG A 1 82 ? -14.639 -8.098 1.795 1.00 75.88 82 ARG A O 1
ATOM 662 N N . TYR A 1 83 ? -16.287 -6.885 0.856 1.00 75.44 83 TYR A N 1
ATOM 663 C CA . TYR A 1 83 ? -16.489 -6.007 1.992 1.00 75.44 83 TYR A CA 1
ATOM 664 C C . TYR A 1 83 ? -17.980 -5.959 2.343 1.00 75.44 83 TYR A C 1
ATOM 666 O O . TYR A 1 83 ? -18.808 -5.680 1.473 1.00 75.44 83 TYR A O 1
ATOM 674 N N . PRO A 1 84 ? -18.380 -6.269 3.586 1.00 77.12 84 PRO A N 1
ATOM 675 C CA . PRO A 1 84 ? -19.781 -6.192 3.975 1.00 77.12 84 PRO A CA 1
ATOM 676 C C . PRO A 1 84 ? -20.346 -4.780 3.770 1.00 77.12 84 PRO A C 1
ATOM 678 O O . PRO A 1 84 ? -19.855 -3.819 4.351 1.00 77.12 84 PRO A O 1
ATOM 681 N N . GLY A 1 85 ? -21.410 -4.665 2.972 1.00 74.38 85 GLY A N 1
ATOM 682 C CA . GLY A 1 85 ? -22.168 -3.419 2.817 1.00 74.38 85 GLY A CA 1
ATOM 683 C C . GLY A 1 85 ? -21.699 -2.465 1.712 1.00 74.38 85 GLY A C 1
ATOM 684 O O . GLY A 1 85 ? -22.337 -1.429 1.540 1.00 74.38 85 GLY A O 1
ATOM 685 N N . ARG A 1 86 ? -20.657 -2.797 0.934 1.00 80.44 86 ARG A N 1
ATOM 686 C CA . ARG A 1 86 ? -20.233 -2.017 -0.246 1.00 80.44 86 ARG A CA 1
ATOM 687 C C . ARG A 1 86 ? -19.414 -2.842 -1.247 1.00 80.44 86 ARG A C 1
ATOM 689 O O . ARG A 1 86 ? -19.015 -3.962 -0.951 1.00 80.44 86 ARG A O 1
ATOM 696 N N . GLN A 1 87 ? -19.142 -2.258 -2.415 1.00 78.25 87 GLN A N 1
ATOM 697 C CA . GLN A 1 87 ? -18.127 -2.762 -3.350 1.00 78.25 87 GLN A CA 1
ATOM 698 C C . GLN A 1 87 ? -16.710 -2.614 -2.772 1.00 78.25 87 GLN A C 1
ATOM 700 O O . GLN A 1 87 ? -16.469 -1.757 -1.908 1.00 78.25 87 GLN A O 1
ATOM 705 N N . SER A 1 88 ? -15.759 -3.398 -3.277 1.00 82.31 88 SER A N 1
ATOM 706 C CA . SER A 1 88 ? -14.353 -3.254 -2.900 1.00 82.31 88 SER A CA 1
ATOM 707 C C . SER A 1 88 ? -13.676 -2.101 -3.642 1.00 82.31 88 SER A C 1
ATOM 709 O O . SER A 1 88 ? -13.984 -1.794 -4.797 1.00 82.31 88 SER A O 1
ATOM 711 N N . TYR A 1 89 ? -12.735 -1.464 -2.948 1.00 85.50 89 TYR A N 1
ATOM 712 C CA . TYR A 1 89 ? -11.868 -0.415 -3.475 1.00 85.50 89 TYR A CA 1
ATOM 713 C C . TYR A 1 89 ? -10.432 -0.898 -3.412 1.00 85.50 89 TYR A C 1
ATOM 715 O O . TYR A 1 89 ? -10.044 -1.533 -2.427 1.00 85.50 89 TYR A O 1
ATOM 723 N N . TYR A 1 90 ? -9.665 -0.579 -4.445 1.00 85.25 90 TYR A N 1
ATOM 724 C CA . TYR A 1 90 ? -8.301 -1.046 -4.599 1.00 85.25 90 TYR A CA 1
ATOM 725 C C . TYR A 1 90 ? -7.341 0.114 -4.851 1.00 85.25 90 TYR A C 1
ATOM 727 O O . TYR A 1 90 ? -7.726 1.160 -5.374 1.00 85.25 90 TYR A O 1
ATOM 735 N N . VAL A 1 91 ? -6.082 -0.110 -4.501 1.00 88.25 91 VAL A N 1
ATOM 736 C CA . VAL A 1 91 ? -4.927 0.675 -4.947 1.00 88.25 91 VAL A CA 1
ATOM 737 C C . VAL A 1 91 ? -3.891 -0.311 -5.468 1.00 88.25 91 VAL A C 1
ATOM 739 O O . VAL A 1 91 ? -3.674 -1.361 -4.852 1.00 88.25 91 VAL A O 1
ATOM 742 N N . LEU A 1 92 ? -3.279 0.000 -6.609 1.00 87.62 92 LEU A N 1
ATOM 743 C CA . LEU A 1 92 ? -2.075 -0.685 -7.062 1.00 87.62 92 LEU A CA 1
ATOM 744 C C . LEU A 1 92 ? -0.863 0.130 -6.648 1.00 87.62 92 LEU A C 1
ATOM 746 O O . LEU A 1 92 ? -0.847 1.339 -6.854 1.00 87.62 92 LEU A O 1
ATOM 750 N N . SER A 1 93 ? 0.171 -0.544 -6.171 1.00 92.69 93 SER A N 1
ATOM 751 C CA . SER A 1 93 ? 1.510 0.017 -6.087 1.00 92.69 93 SER A CA 1
ATOM 752 C C . SER A 1 93 ? 2.470 -0.778 -6.961 1.00 92.69 93 SER A C 1
ATOM 754 O O . SER A 1 93 ? 2.331 -1.994 -7.117 1.00 92.69 93 SER A O 1
ATOM 756 N N . VAL A 1 94 ? 3.429 -0.079 -7.555 1.00 94.69 94 VAL A N 1
ATOM 757 C CA . VAL A 1 94 ? 4.508 -0.651 -8.360 1.00 94.69 94 VAL A CA 1
ATOM 758 C C . VAL A 1 94 ? 5.818 -0.193 -7.741 1.00 94.69 94 VAL A C 1
ATOM 760 O O . VAL A 1 94 ? 6.153 0.986 -7.789 1.00 94.69 94 VAL A O 1
ATOM 763 N N . GLU A 1 95 ? 6.527 -1.129 -7.125 1.00 96.94 95 GLU A N 1
ATOM 764 C CA . GLU A 1 95 ? 7.826 -0.927 -6.494 1.00 96.94 95 GLU A CA 1
ATOM 765 C C . GLU A 1 95 ? 8.933 -1.391 -7.447 1.00 96.94 95 GLU A C 1
ATOM 767 O O . GLU A 1 95 ? 9.004 -2.567 -7.814 1.00 96.94 95 GLU A O 1
ATOM 772 N N . ALA A 1 96 ? 9.831 -0.489 -7.823 1.00 97.25 96 ALA A N 1
ATOM 773 C CA . ALA A 1 96 ? 11.026 -0.843 -8.571 1.00 97.25 96 ALA A CA 1
ATOM 774 C C . ALA A 1 96 ? 12.058 -1.502 -7.650 1.00 97.25 96 ALA A C 1
ATOM 776 O O . ALA A 1 96 ? 12.506 -0.911 -6.669 1.00 97.25 96 ALA A O 1
ATOM 777 N N . LEU A 1 97 ? 12.501 -2.714 -7.996 1.00 97.19 97 LEU A N 1
ATOM 778 C CA . LEU A 1 97 ? 13.502 -3.448 -7.208 1.00 97.19 97 LEU A CA 1
ATOM 779 C C . LEU A 1 97 ? 14.942 -3.076 -7.594 1.00 97.19 97 LEU A C 1
ATOM 781 O O . LEU A 1 97 ? 15.903 -3.521 -6.967 1.00 97.19 97 LEU A O 1
ATOM 785 N N . THR A 1 98 ? 15.120 -2.281 -8.650 1.00 96.06 98 THR A N 1
ATOM 786 C CA . THR A 1 98 ? 16.425 -1.759 -9.086 1.00 96.06 98 THR A CA 1
ATOM 787 C C . THR A 1 98 ? 16.282 -0.312 -9.588 1.00 96.06 98 THR A C 1
ATOM 789 O O . THR A 1 98 ? 16.421 -0.068 -10.792 1.00 96.06 98 THR A O 1
ATOM 792 N N . PRO A 1 99 ? 15.972 0.648 -8.689 1.00 95.44 99 PRO A N 1
ATOM 793 C CA . PRO A 1 99 ? 15.721 2.041 -9.052 1.00 95.44 99 PRO A CA 1
ATOM 794 C C . PRO A 1 99 ? 17.041 2.773 -9.331 1.00 95.44 99 PRO A C 1
ATOM 796 O O . PRO A 1 99 ? 17.683 3.317 -8.434 1.00 95.44 99 PRO A O 1
ATOM 799 N N . THR A 1 100 ? 17.481 2.753 -10.587 1.00 94.31 100 THR A N 1
ATOM 800 C CA . THR A 1 100 ? 18.676 3.468 -11.059 1.00 94.31 100 THR A CA 1
ATOM 801 C C . THR A 1 100 ? 18.314 4.413 -12.196 1.00 94.31 100 THR A C 1
ATOM 803 O O . THR A 1 100 ? 17.362 4.155 -12.934 1.00 94.31 100 THR A O 1
ATOM 806 N N . VAL A 1 101 ? 19.106 5.475 -12.384 1.00 93.06 101 VAL A N 1
ATOM 807 C CA . VAL A 1 101 ? 18.930 6.432 -13.494 1.00 93.06 101 VAL A CA 1
ATOM 808 C C . VAL A 1 101 ? 18.869 5.714 -14.842 1.00 93.06 101 VAL A C 1
ATOM 810 O O . VAL A 1 101 ? 17.991 5.983 -15.662 1.00 93.06 101 VAL A O 1
ATOM 813 N N . ASP A 1 102 ? 19.753 4.738 -15.058 1.00 93.56 102 ASP A N 1
ATOM 814 C CA . ASP A 1 102 ? 19.777 3.951 -16.291 1.00 93.56 102 ASP A CA 1
ATOM 815 C C . ASP A 1 102 ? 18.444 3.252 -16.541 1.00 93.56 102 ASP A C 1
ATOM 817 O O . ASP A 1 102 ? 17.971 3.214 -17.679 1.00 93.56 102 ASP A O 1
ATOM 821 N N . ASN A 1 103 ? 17.809 2.743 -15.485 1.00 96.12 103 ASN A N 1
ATOM 822 C CA . ASN A 1 103 ? 16.543 2.028 -15.549 1.00 96.12 103 ASN A CA 1
ATOM 823 C C . ASN A 1 103 ? 15.311 2.926 -15.627 1.00 96.12 103 ASN A C 1
ATOM 825 O O . ASN A 1 103 ? 14.238 2.378 -15.836 1.00 96.12 103 ASN A O 1
ATOM 829 N N . LEU A 1 104 ? 15.412 4.253 -15.533 1.00 95.44 104 LEU A N 1
ATOM 830 C CA . LEU A 1 104 ? 14.239 5.115 -15.700 1.00 95.44 104 LEU A CA 1
ATOM 831 C C . LEU A 1 104 ? 13.572 4.889 -17.062 1.00 95.44 104 LEU A C 1
ATOM 833 O O . LEU A 1 104 ? 14.236 4.850 -18.108 1.00 95.44 104 LEU A O 1
ATOM 837 N N . THR A 1 105 ? 12.247 4.760 -17.043 1.00 95.00 105 THR A N 1
ATOM 838 C CA . THR A 1 105 ? 11.441 4.817 -18.265 1.00 95.00 105 THR A CA 1
ATOM 839 C C . THR A 1 105 ? 11.493 6.229 -18.858 1.00 95.00 105 THR A C 1
ATOM 841 O O . THR A 1 105 ? 11.771 7.182 -18.127 1.00 95.00 105 THR A O 1
ATOM 844 N N . PRO A 1 106 ? 11.231 6.403 -20.170 1.00 93.56 106 PRO A N 1
ATOM 845 C CA . PRO A 1 106 ? 11.275 7.718 -20.809 1.00 93.56 106 PRO A CA 1
ATOM 846 C C . PRO A 1 106 ? 10.442 8.769 -20.073 1.00 93.56 106 PRO A C 1
ATOM 848 O O . PRO A 1 106 ? 10.929 9.861 -19.828 1.00 93.56 106 PRO A O 1
ATOM 851 N N . LEU A 1 107 ? 9.238 8.397 -19.624 1.00 91.81 107 LEU A N 1
ATOM 852 C CA . LEU A 1 107 ? 8.358 9.303 -18.892 1.00 91.81 107 LEU A CA 1
ATOM 853 C C . LEU A 1 107 ? 8.988 9.832 -17.597 1.00 91.81 107 LEU A C 1
ATOM 855 O O . LEU A 1 107 ? 8.855 11.009 -17.296 1.00 91.81 107 LEU A O 1
ATOM 859 N N . TYR A 1 108 ? 9.636 8.965 -16.818 1.00 92.50 108 TYR A N 1
ATOM 860 C CA . TYR A 1 108 ? 10.206 9.358 -15.528 1.00 92.50 108 TYR A CA 1
ATOM 861 C C . TYR A 1 108 ? 11.575 10.019 -15.660 1.00 92.50 108 TYR A C 1
ATOM 863 O O . TYR A 1 108 ? 11.956 10.821 -14.813 1.00 92.50 108 TYR A O 1
ATOM 871 N N . ARG A 1 109 ? 12.293 9.726 -16.748 1.00 91.88 109 ARG A N 1
ATOM 872 C CA . ARG A 1 109 ? 13.544 10.401 -17.091 1.00 91.88 109 ARG A CA 1
ATOM 873 C C . ARG A 1 109 ? 13.342 11.899 -17.308 1.00 91.88 109 ARG A C 1
ATOM 875 O O . ARG A 1 109 ? 14.217 12.658 -16.932 1.00 91.88 109 ARG A O 1
ATOM 882 N N . ASP A 1 110 ? 12.191 12.319 -17.827 1.00 90.88 110 ASP A N 1
ATOM 883 C CA . ASP A 1 110 ? 11.886 13.741 -18.043 1.00 90.88 110 ASP A CA 1
ATOM 884 C C . ASP A 1 110 ? 11.738 14.548 -16.736 1.00 90.88 110 ASP A C 1
ATOM 886 O O . ASP A 1 110 ? 11.754 15.777 -16.768 1.00 90.88 110 ASP A O 1
ATOM 890 N N . PHE A 1 111 ? 11.591 13.878 -15.586 1.00 89.00 111 PHE A N 1
ATOM 891 C CA . PHE A 1 111 ? 11.490 14.518 -14.268 1.00 89.00 111 PHE A CA 1
ATOM 892 C C . PHE A 1 111 ? 12.807 14.527 -13.489 1.00 89.00 111 PHE A C 1
ATOM 894 O O . PHE A 1 111 ? 12.829 15.019 -12.365 1.00 89.00 111 PHE A O 1
ATOM 901 N N . VAL A 1 112 ? 13.882 13.975 -14.056 1.00 88.56 112 VAL A N 1
ATOM 902 C CA . VAL A 1 112 ? 15.191 13.875 -13.408 1.00 88.56 112 VAL A CA 1
ATOM 903 C C . VAL A 1 112 ? 16.242 14.480 -14.325 1.00 88.56 112 VAL A C 1
ATOM 905 O O . VAL A 1 112 ? 16.349 14.079 -15.482 1.00 88.56 112 VAL A O 1
ATOM 908 N N . ASP A 1 113 ? 17.063 15.383 -13.796 1.00 87.12 113 ASP A N 1
ATOM 909 C CA . ASP A 1 113 ? 18.219 15.921 -14.513 1.00 87.12 113 ASP A CA 1
ATOM 910 C C . ASP A 1 113 ? 19.524 15.409 -13.882 1.00 87.12 113 ASP A C 1
ATOM 912 O O . ASP A 1 113 ? 20.077 16.031 -12.977 1.00 87.12 113 ASP A O 1
ATOM 916 N N . PRO A 1 114 ? 20.028 14.237 -14.304 1.00 83.12 114 PRO A N 1
ATOM 917 C CA . PRO A 1 114 ? 21.214 13.653 -13.691 1.00 83.12 114 PRO A CA 1
ATOM 918 C C . PRO A 1 114 ? 22.502 14.440 -13.979 1.00 83.12 114 PRO A C 1
ATOM 920 O O . PRO A 1 114 ? 23.519 14.144 -13.353 1.00 83.12 114 PRO A O 1
ATOM 923 N N . GLU A 1 115 ? 22.497 15.371 -14.940 1.00 84.75 115 GLU A N 1
ATOM 924 C CA . GLU A 1 115 ? 23.673 16.177 -15.286 1.00 84.75 115 GLU A CA 1
ATOM 925 C C . GLU A 1 115 ? 23.764 17.443 -14.422 1.00 84.75 115 GLU A C 1
ATOM 927 O O . GLU A 1 115 ? 24.874 17.831 -14.046 1.00 84.75 115 GLU A O 1
ATOM 932 N N . ASP A 1 116 ? 22.619 18.033 -14.063 1.00 86.12 116 ASP A N 1
ATOM 933 C CA . ASP A 1 116 ? 22.539 19.277 -13.286 1.00 86.12 116 ASP A CA 1
ATOM 934 C C . ASP A 1 116 ? 22.190 19.078 -11.791 1.00 86.12 116 ASP A C 1
ATOM 936 O O . ASP A 1 116 ? 22.397 20.000 -10.996 1.00 86.12 116 ASP A O 1
ATOM 940 N N . SER A 1 117 ? 21.704 17.900 -11.374 1.00 87.19 117 SER A N 1
ATOM 941 C CA . SER A 1 117 ? 21.378 17.605 -9.966 1.00 87.19 117 SER A CA 1
ATOM 942 C C . SER A 1 117 ? 22.596 17.197 -9.124 1.00 87.19 117 SER A C 1
ATOM 944 O O . SER A 1 117 ? 23.450 16.417 -9.553 1.00 87.19 117 SER A O 1
ATOM 946 N N . ASP A 1 118 ? 22.642 17.656 -7.866 1.00 91.94 118 ASP A N 1
ATOM 947 C CA . ASP A 1 118 ? 23.572 17.119 -6.863 1.00 91.94 118 ASP A CA 1
ATOM 948 C C . ASP A 1 118 ? 23.248 15.632 -6.575 1.00 91.94 118 ASP A C 1
ATOM 950 O O . ASP A 1 118 ? 22.078 15.237 -6.628 1.00 91.94 118 ASP A O 1
ATOM 954 N N . PRO A 1 119 ? 24.246 14.774 -6.273 1.00 89.06 119 PRO A N 1
ATOM 955 C CA . PRO A 1 119 ? 24.012 13.370 -5.936 1.00 89.06 119 PRO A CA 1
ATOM 956 C C . PRO A 1 119 ? 22.966 13.099 -4.843 1.00 89.06 119 PRO A C 1
ATOM 958 O O . PRO A 1 119 ? 22.317 12.051 -4.901 1.00 89.06 119 PRO A O 1
ATOM 961 N N . GLU A 1 120 ? 22.817 13.979 -3.847 1.00 89.88 120 GLU A N 1
ATOM 962 C CA . GLU A 1 120 ? 21.799 13.824 -2.795 1.00 89.88 120 GLU A CA 1
ATOM 963 C C . GLU A 1 120 ? 20.386 14.060 -3.348 1.00 89.88 120 GLU A C 1
ATOM 965 O O . GLU A 1 120 ? 19.524 13.193 -3.195 1.00 89.88 120 GLU A O 1
ATOM 970 N N . ASP A 1 121 ? 20.186 15.155 -4.085 1.00 89.06 121 ASP A N 1
ATOM 971 C CA . ASP A 1 121 ? 18.904 15.495 -4.718 1.00 89.06 121 ASP A CA 1
ATOM 972 C C . ASP A 1 121 ? 18.477 14.413 -5.722 1.00 89.06 121 ASP A C 1
ATOM 974 O O . ASP A 1 121 ? 17.344 13.930 -5.699 1.00 89.06 121 ASP A O 1
ATOM 978 N N . LEU A 1 122 ? 19.419 13.942 -6.546 1.00 88.88 122 LEU A N 1
ATOM 979 C CA . LEU A 1 122 ? 19.179 12.858 -7.499 1.00 88.88 122 LEU A CA 1
ATOM 980 C C . LEU A 1 122 ? 18.749 11.565 -6.793 1.00 88.88 122 LEU A C 1
ATOM 982 O O . LEU A 1 122 ? 17.899 10.823 -7.290 1.00 88.88 122 LEU A O 1
ATOM 986 N N . GLN A 1 123 ? 19.343 11.259 -5.639 1.00 89.50 123 GLN A N 1
ATOM 987 C CA . GLN A 1 123 ? 18.947 10.089 -4.867 1.00 89.50 123 GLN A CA 1
ATOM 988 C C . GLN A 1 123 ? 17.533 10.248 -4.297 1.00 89.50 123 GLN A C 1
ATOM 990 O O . GLN A 1 123 ? 16.775 9.274 -4.305 1.00 89.50 123 GLN A O 1
ATOM 995 N N . ASP A 1 124 ? 17.172 11.436 -3.823 1.00 90.00 124 ASP A N 1
ATOM 996 C CA . ASP A 1 124 ? 15.833 11.718 -3.309 1.00 90.00 124 ASP A CA 1
ATOM 997 C C . ASP A 1 124 ? 14.770 11.642 -4.413 1.00 90.00 124 ASP A C 1
ATOM 999 O O . ASP A 1 124 ? 13.728 11.011 -4.212 1.00 90.00 124 ASP A O 1
ATOM 1003 N N . ASP A 1 125 ? 15.061 12.139 -5.615 1.00 88.62 125 ASP A N 1
ATOM 1004 C CA . ASP A 1 125 ? 14.186 11.989 -6.783 1.00 88.62 125 ASP A CA 1
ATOM 1005 C C . ASP A 1 125 ? 13.939 10.513 -7.124 1.00 88.62 125 ASP A C 1
ATOM 1007 O O . ASP A 1 125 ? 12.796 10.069 -7.273 1.00 88.62 125 ASP A O 1
ATOM 1011 N N . LEU A 1 126 ? 15.000 9.700 -7.172 1.00 92.12 126 LEU A N 1
ATOM 1012 C CA . LEU A 1 126 ? 14.868 8.262 -7.422 1.00 92.12 126 LEU A CA 1
ATOM 1013 C C . LEU A 1 126 ? 14.066 7.555 -6.320 1.00 92.12 126 LEU A C 1
ATOM 1015 O O . LEU A 1 126 ? 13.263 6.663 -6.620 1.00 92.12 126 LEU A O 1
ATOM 1019 N N . ARG A 1 127 ? 14.244 7.945 -5.050 1.00 91.94 127 ARG A N 1
ATOM 1020 C CA . ARG A 1 127 ? 13.447 7.416 -3.928 1.00 91.94 127 ARG A CA 1
ATOM 1021 C C . ARG A 1 127 ? 11.969 7.753 -4.102 1.00 91.94 127 ARG A C 1
ATOM 1023 O O . ARG A 1 127 ? 11.138 6.865 -3.919 1.00 91.94 127 ARG A O 1
ATOM 1030 N N . ASN A 1 128 ? 11.647 8.976 -4.519 1.00 90.12 128 ASN A N 1
ATOM 1031 C CA . ASN A 1 128 ? 10.270 9.416 -4.754 1.00 90.12 128 ASN A CA 1
ATOM 1032 C C . ASN A 1 128 ? 9.576 8.617 -5.866 1.00 90.12 128 ASN A C 1
ATOM 1034 O O . ASN A 1 128 ? 8.369 8.401 -5.804 1.00 90.12 128 ASN A O 1
ATOM 1038 N N . PHE A 1 129 ? 10.328 8.127 -6.854 1.00 93.81 129 PHE A N 1
ATOM 1039 C CA . PHE A 1 129 ? 9.786 7.302 -7.939 1.00 93.81 129 PHE A CA 1
ATOM 1040 C C . PHE A 1 129 ? 9.866 5.796 -7.685 1.00 93.81 129 PHE A C 1
ATOM 1042 O O . PHE A 1 129 ? 9.351 5.016 -8.486 1.00 93.81 129 PHE A O 1
ATOM 1049 N N . THR A 1 130 ? 10.504 5.361 -6.594 1.00 95.75 130 THR A N 1
ATOM 1050 C CA . THR A 1 130 ? 10.723 3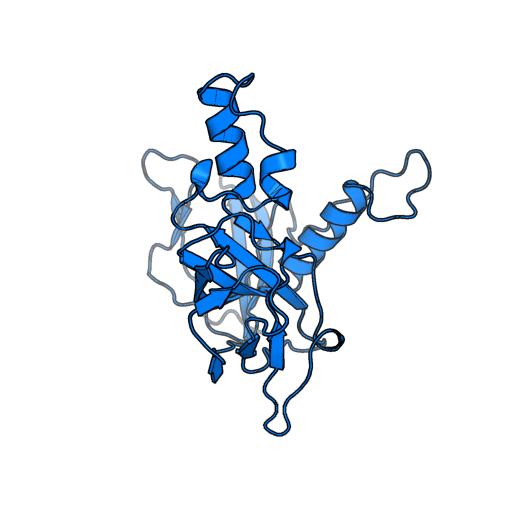.933 -6.313 1.00 95.75 130 THR A CA 1
ATOM 1051 C C . THR A 1 130 ? 9.409 3.175 -6.160 1.00 95.75 130 THR A C 1
ATOM 1053 O O . THR A 1 130 ? 9.324 2.030 -6.596 1.00 95.75 130 THR A O 1
ATOM 1056 N N . ILE A 1 131 ? 8.386 3.804 -5.574 1.00 95.12 131 ILE A N 1
ATOM 1057 C CA . ILE A 1 131 ? 7.039 3.244 -5.462 1.00 95.12 131 ILE A CA 1
ATOM 1058 C C . ILE A 1 131 ? 6.064 4.220 -6.105 1.00 95.12 131 ILE A C 1
ATOM 1060 O O . ILE A 1 131 ? 5.916 5.349 -5.646 1.00 95.12 131 ILE A O 1
ATOM 1064 N N . VAL A 1 132 ? 5.369 3.768 -7.145 1.00 93.19 132 VAL A N 1
ATOM 1065 C CA . VAL A 1 132 ? 4.295 4.533 -7.782 1.00 93.19 132 VAL A CA 1
ATOM 1066 C C . VAL A 1 132 ? 2.960 3.905 -7.423 1.00 93.19 132 VAL A C 1
ATOM 1068 O O . VAL A 1 132 ? 2.765 2.703 -7.609 1.00 93.19 132 VAL A O 1
ATOM 1071 N N . GLU A 1 133 ? 2.031 4.717 -6.930 1.00 90.06 133 GLU A N 1
ATOM 1072 C CA . GLU A 1 133 ? 0.692 4.274 -6.548 1.00 90.06 133 GLU A CA 1
ATOM 1073 C C . GLU A 1 133 ? -0.366 4.773 -7.533 1.00 90.06 133 GLU A C 1
ATOM 1075 O O . GLU A 1 133 ? -0.312 5.895 -8.042 1.00 90.06 133 GLU A O 1
ATOM 1080 N N . SER A 1 134 ? -1.358 3.931 -7.812 1.00 85.75 134 SER A N 1
ATOM 1081 C CA . SER A 1 134 ? -2.534 4.339 -8.567 1.00 85.75 134 SER A CA 1
ATOM 1082 C C . SER A 1 134 ? -3.469 5.186 -7.699 1.00 85.75 134 SER A C 1
ATOM 1084 O O . SER A 1 134 ? -3.513 5.018 -6.478 1.00 85.75 134 SER A O 1
ATOM 1086 N N . PRO A 1 135 ? -4.349 5.995 -8.314 1.00 83.81 135 PRO A N 1
ATOM 1087 C CA . PRO A 1 135 ? -5.557 6.452 -7.638 1.00 83.81 135 PRO A CA 1
ATOM 1088 C C . PRO A 1 135 ? -6.383 5.273 -7.103 1.00 83.81 135 PRO A C 1
ATOM 1090 O O . PRO A 1 135 ? -6.196 4.121 -7.513 1.00 83.81 135 PRO A O 1
ATOM 1093 N N . ILE A 1 136 ? -7.354 5.571 -6.236 1.00 84.62 136 ILE A N 1
ATOM 1094 C CA . ILE A 1 136 ? -8.346 4.575 -5.827 1.00 84.62 136 ILE A CA 1
ATOM 1095 C C . ILE A 1 136 ? -9.160 4.153 -7.052 1.00 84.62 136 ILE A C 1
ATOM 1097 O O . ILE A 1 136 ? -9.776 4.982 -7.724 1.00 84.62 136 ILE A O 1
ATOM 1101 N N . ILE A 1 137 ? -9.213 2.850 -7.289 1.00 82.25 137 ILE A N 1
ATOM 1102 C CA . ILE A 1 137 ? -10.034 2.225 -8.327 1.00 82.25 137 ILE A CA 1
ATOM 1103 C C . ILE A 1 137 ? -11.084 1.323 -7.689 1.00 82.25 137 ILE A C 1
ATOM 1105 O O . ILE A 1 137 ? -10.937 0.847 -6.561 1.00 82.25 137 ILE A O 1
ATOM 1109 N N . ASN A 1 138 ? -12.176 1.096 -8.407 1.00 77.88 138 ASN A N 1
ATOM 1110 C CA . ASN A 1 138 ? -13.277 0.253 -7.954 1.00 77.88 138 ASN A CA 1
ATOM 1111 C C . ASN A 1 138 ? -13.459 -0.944 -8.896 1.00 77.88 138 ASN A C 1
ATOM 1113 O O . ASN A 1 138 ? -12.863 -1.003 -9.970 1.00 77.88 138 ASN A O 1
ATOM 1117 N N . GLU A 1 139 ? -14.313 -1.887 -8.504 1.00 67.75 139 GLU A N 1
ATOM 1118 C CA . GLU A 1 139 ? -14.592 -3.096 -9.292 1.00 67.75 139 GLU A CA 1
ATOM 1119 C C . GLU A 1 139 ? -15.114 -2.802 -10.707 1.00 67.75 139 GLU A C 1
ATOM 1121 O O . GLU A 1 139 ? -14.839 -3.567 -11.624 1.00 67.75 139 GLU A O 1
ATOM 1126 N N . SER A 1 140 ? -15.803 -1.673 -10.920 1.00 67.06 140 SER A N 1
ATOM 1127 C CA . SER A 1 140 ? -16.306 -1.294 -12.249 1.00 67.06 140 SER A CA 1
ATOM 1128 C C . SER A 1 140 ? -15.212 -0.861 -13.229 1.00 67.06 140 SER A C 1
ATOM 1130 O O . SER A 1 140 ? -15.466 -0.773 -14.427 1.00 67.06 140 SER A O 1
ATOM 1132 N N . SER A 1 141 ? -13.998 -0.597 -12.739 1.00 69.00 141 SER A N 1
ATOM 1133 C CA . SER A 1 141 ? -12.827 -0.324 -13.577 1.00 69.00 141 SER A CA 1
ATOM 1134 C C . SER A 1 141 ? -12.167 -1.594 -14.125 1.00 69.00 141 SER A C 1
ATOM 1136 O O . SER A 1 141 ? -11.204 -1.480 -14.883 1.00 69.00 141 SER A O 1
ATOM 1138 N N . PHE A 1 142 ? -12.658 -2.782 -13.758 1.00 73.56 142 PHE A N 1
ATOM 1139 C CA . PHE A 1 142 ? -12.058 -4.057 -14.135 1.00 73.56 142 PHE A CA 1
ATOM 1140 C C . PHE A 1 142 ? -12.993 -4.939 -14.952 1.00 73.56 142 PHE A C 1
ATOM 1142 O O . PHE A 1 142 ? -14.211 -4.947 -14.769 1.00 73.56 142 PHE A O 1
ATOM 1149 N N . ASP A 1 143 ? -12.380 -5.745 -15.813 1.00 77.00 143 ASP A N 1
ATOM 1150 C CA . ASP A 1 143 ? -13.069 -6.822 -16.504 1.00 77.00 143 ASP A CA 1
ATOM 1151 C C . ASP A 1 143 ? -13.253 -7.996 -15.528 1.00 77.00 143 ASP A C 1
ATOM 1153 O O . ASP A 1 143 ? -12.295 -8.463 -14.904 1.00 77.00 143 ASP A O 1
ATOM 1157 N N . ILE A 1 144 ? -14.494 -8.468 -15.384 1.00 77.50 144 ILE A N 1
ATOM 1158 C CA . ILE A 1 144 ? -14.822 -9.641 -14.567 1.00 77.50 144 ILE A CA 1
ATOM 1159 C C . ILE A 1 144 ? -14.868 -10.862 -15.486 1.00 77.50 144 ILE A C 1
ATOM 1161 O O . ILE A 1 144 ? -15.685 -10.931 -16.410 1.00 77.50 144 ILE A O 1
ATOM 1165 N N . GLY A 1 145 ? -13.991 -11.829 -15.225 1.00 72.00 145 GLY A N 1
ATOM 1166 C CA . GLY A 1 145 ? -13.950 -13.107 -15.923 1.00 72.00 145 GLY A CA 1
ATOM 1167 C C . GLY A 1 145 ? -15.223 -13.926 -15.702 1.00 72.00 145 GLY A C 1
ATOM 1168 O O . GLY A 1 145 ? -15.936 -13.774 -14.710 1.00 72.00 145 GLY A O 1
ATOM 1169 N N . SER A 1 146 ? -15.515 -14.855 -16.613 1.00 76.25 146 SER A N 1
ATOM 1170 C CA . SER A 1 146 ? -16.682 -15.747 -16.499 1.00 76.25 146 SER A CA 1
ATOM 1171 C C . SER A 1 146 ? -16.648 -16.668 -15.271 1.00 76.25 146 SER A C 1
ATOM 1173 O O . SER A 1 146 ? -17.675 -17.223 -14.889 1.00 76.25 146 SER A O 1
ATOM 1175 N N . ASP A 1 147 ? -15.473 -16.851 -14.669 1.00 77.31 147 ASP A N 1
ATOM 1176 C CA . ASP A 1 147 ? -15.237 -17.595 -13.429 1.00 77.31 147 ASP A CA 1
ATOM 1177 C C . ASP A 1 147 ? -15.326 -16.714 -12.163 1.00 77.31 147 ASP A C 1
ATOM 1179 O O . ASP A 1 147 ? -15.162 -17.209 -11.047 1.00 77.31 147 ASP A O 1
ATOM 1183 N N . GLY A 1 148 ? -15.623 -15.420 -12.327 1.00 76.00 148 GLY A N 1
ATOM 1184 C CA . GLY A 1 148 ? -15.762 -14.444 -11.250 1.00 76.00 148 GLY A CA 1
ATOM 1185 C C . GLY A 1 148 ? -14.447 -13.824 -10.777 1.00 76.00 148 GLY A C 1
ATOM 1186 O O . GLY A 1 148 ? -14.466 -13.110 -9.775 1.00 76.00 148 GLY A O 1
ATOM 1187 N N . THR A 1 149 ? -13.323 -14.082 -11.452 1.00 82.50 149 THR A N 1
ATOM 1188 C CA . THR A 1 149 ? -12.051 -13.384 -11.204 1.00 82.50 149 THR A CA 1
ATOM 1189 C C . THR A 1 149 ? -12.076 -11.954 -11.746 1.00 82.50 149 THR A C 1
ATOM 1191 O O . THR A 1 149 ? -12.834 -11.627 -12.656 1.00 82.50 149 THR A O 1
ATOM 1194 N N . VAL A 1 150 ? -11.257 -11.084 -11.161 1.00 79.12 150 VAL A N 1
ATOM 1195 C CA . VAL A 1 150 ? -11.095 -9.680 -11.545 1.00 79.12 150 VAL A CA 1
ATOM 1196 C C . VAL A 1 150 ? -9.757 -9.528 -12.262 1.00 79.12 150 VAL A C 1
ATOM 1198 O O . VAL A 1 150 ? -8.714 -9.833 -11.679 1.00 79.12 150 VAL A O 1
ATOM 1201 N N . SER A 1 151 ? -9.776 -9.048 -13.505 1.00 82.75 151 SER A N 1
ATOM 1202 C CA . SER A 1 151 ? -8.567 -8.765 -14.283 1.00 82.75 151 SER A CA 1
ATOM 1203 C C . SER A 1 151 ? -8.065 -7.350 -14.014 1.00 82.75 151 SER A C 1
ATOM 1205 O O . SER A 1 151 ? -8.694 -6.362 -14.390 1.00 82.75 151 SER A O 1
ATOM 1207 N N . VAL A 1 152 ? -6.894 -7.254 -13.394 1.00 78.88 152 VAL A N 1
ATOM 1208 C CA . VAL A 1 152 ? -6.198 -6.007 -13.084 1.00 78.88 152 VAL A CA 1
ATOM 1209 C C . VAL A 1 152 ? -5.049 -5.829 -14.076 1.00 78.88 152 VAL A C 1
ATOM 1211 O O . VAL A 1 152 ? -4.127 -6.645 -14.130 1.00 78.88 152 VAL A O 1
ATOM 1214 N N . ARG A 1 153 ? -5.089 -4.751 -14.863 1.00 83.88 153 ARG A N 1
ATOM 1215 C CA . ARG A 1 153 ? -4.031 -4.405 -15.824 1.00 83.88 153 ARG A CA 1
ATOM 1216 C C . ARG A 1 153 ? -3.056 -3.412 -15.215 1.00 83.88 153 ARG A C 1
ATOM 1218 O O . ARG A 1 153 ? -3.479 -2.451 -14.577 1.00 83.88 153 ARG A O 1
ATOM 1225 N N . LEU A 1 154 ? -1.764 -3.632 -15.439 1.00 84.31 154 LEU A N 1
ATOM 1226 C CA . LEU A 1 154 ? -0.713 -2.718 -15.000 1.00 84.31 154 LEU A CA 1
ATOM 1227 C C . LEU A 1 154 ? -0.702 -1.464 -15.895 1.00 84.31 154 LEU A C 1
ATOM 1229 O O . LEU A 1 154 ? -0.381 -1.580 -17.081 1.00 84.31 154 LEU A O 1
ATOM 1233 N N . PRO A 1 155 ? -1.023 -0.265 -15.376 1.00 85.81 155 PRO A N 1
ATOM 1234 C CA . PRO A 1 155 ? -0.915 0.955 -16.165 1.00 85.81 155 PRO A CA 1
ATOM 1235 C C . PRO A 1 155 ? 0.558 1.303 -16.403 1.00 85.81 155 PRO A C 1
ATOM 1237 O O . PRO A 1 155 ? 1.340 1.362 -15.459 1.00 85.81 155 PRO A O 1
ATOM 1240 N N . TRP A 1 156 ? 0.936 1.622 -17.646 1.00 89.56 156 TRP A N 1
ATOM 1241 C CA . TRP A 1 156 ? 2.313 2.030 -17.972 1.00 89.56 156 TRP A CA 1
ATOM 1242 C C . TRP A 1 156 ? 2.773 3.284 -17.227 1.00 89.56 156 TRP A C 1
ATOM 1244 O O . TRP A 1 156 ? 3.955 3.409 -16.923 1.00 89.56 156 TRP A O 1
ATOM 1254 N N . LEU A 1 157 ? 1.836 4.177 -16.894 1.00 87.19 157 LEU A N 1
ATOM 1255 C CA . LEU A 1 157 ? 2.092 5.345 -16.050 1.00 87.19 157 LEU A CA 1
ATOM 1256 C C . LEU A 1 157 ? 2.567 4.950 -14.642 1.00 87.19 157 LEU A C 1
ATOM 1258 O O . LEU A 1 157 ? 3.288 5.708 -14.019 1.00 87.19 157 LEU A O 1
ATOM 1262 N N . GLY A 1 158 ? 2.194 3.762 -14.159 1.00 88.62 158 GLY A N 1
ATOM 1263 C CA . GLY A 1 158 ? 2.643 3.234 -12.874 1.00 88.62 158 GLY A CA 1
ATOM 1264 C C . GLY A 1 158 ? 4.050 2.634 -12.901 1.00 88.62 158 GLY A C 1
ATOM 1265 O O . GLY A 1 158 ? 4.533 2.208 -11.865 1.00 88.62 158 GLY A O 1
ATOM 1266 N N . VAL A 1 159 ? 4.711 2.544 -14.058 1.00 94.00 159 VAL A N 1
ATOM 1267 C CA . VAL A 1 159 ? 6.017 1.884 -14.185 1.00 94.00 159 VAL A CA 1
ATOM 1268 C C . VAL A 1 159 ? 7.111 2.935 -14.334 1.00 94.00 159 VAL A C 1
ATOM 1270 O O . VAL A 1 159 ? 7.388 3.402 -15.439 1.00 94.00 159 VAL A O 1
ATOM 1273 N N . ALA A 1 160 ? 7.754 3.290 -13.222 1.00 95.75 160 ALA A N 1
ATOM 1274 C CA . ALA A 1 160 ? 8.842 4.266 -13.230 1.00 95.75 160 ALA A CA 1
ATOM 1275 C C . ALA A 1 160 ? 10.156 3.711 -13.795 1.00 95.75 160 ALA A C 1
ATOM 1277 O O . ALA A 1 160 ? 10.874 4.430 -14.494 1.00 95.75 160 ALA A O 1
ATOM 1278 N N . PHE A 1 161 ? 10.438 2.423 -13.570 1.00 97.06 161 PHE A N 1
ATOM 1279 C CA . PHE A 1 161 ? 11.713 1.801 -13.923 1.00 97.06 161 PHE A CA 1
ATOM 1280 C C . PHE A 1 161 ? 11.551 0.505 -14.732 1.00 97.06 161 PHE A C 1
ATOM 1282 O O . PHE A 1 161 ? 10.683 -0.328 -14.468 1.00 97.06 161 PHE A O 1
ATOM 1289 N N . TYR A 1 162 ? 12.449 0.307 -15.694 1.00 97.19 162 TYR A N 1
ATOM 1290 C CA . TYR A 1 162 ? 12.731 -0.975 -16.330 1.00 97.19 162 TYR A CA 1
ATOM 1291 C C . TYR A 1 162 ? 13.332 -1.980 -15.340 1.00 97.19 162 TYR A C 1
ATOM 1293 O O . TYR A 1 162 ? 13.879 -1.620 -14.297 1.00 97.19 162 TYR A O 1
ATOM 1301 N N . GLY A 1 163 ? 13.304 -3.254 -15.724 1.00 96.94 163 GLY A N 1
ATOM 1302 C CA . GLY A 1 163 ? 13.826 -4.357 -14.930 1.00 96.94 163 GLY A CA 1
ATOM 1303 C C . GLY A 1 163 ? 12.780 -4.937 -13.972 1.00 96.94 163 GLY A C 1
ATOM 1304 O O . GLY A 1 163 ? 11.581 -4.897 -14.272 1.00 96.94 163 GLY A O 1
ATOM 1305 N N . PRO A 1 164 ? 13.209 -5.541 -12.852 1.00 97.06 164 PRO A N 1
ATOM 1306 C CA . PRO A 1 164 ? 12.303 -6.198 -11.922 1.00 97.06 164 PRO A CA 1
ATOM 1307 C C . PRO A 1 164 ? 11.473 -5.176 -11.134 1.00 97.06 164 PRO A C 1
ATOM 1309 O O . PRO A 1 164 ? 12.008 -4.298 -10.456 1.00 97.06 164 PRO A O 1
ATOM 1312 N N . ASN A 1 165 ? 10.155 -5.332 -11.201 1.00 96.12 165 ASN A N 1
ATOM 1313 C CA . ASN A 1 165 ? 9.177 -4.550 -10.460 1.00 96.12 165 ASN A CA 1
ATOM 1314 C C . ASN A 1 165 ? 8.303 -5.488 -9.628 1.00 96.12 165 ASN A C 1
ATOM 1316 O O . ASN A 1 165 ? 7.890 -6.551 -10.095 1.00 96.12 165 ASN A O 1
ATOM 1320 N N . ARG A 1 166 ? 7.978 -5.078 -8.408 1.00 94.94 166 ARG A N 1
ATOM 1321 C CA . ARG A 1 166 ? 6.981 -5.728 -7.567 1.00 94.94 166 ARG A CA 1
ATOM 1322 C C . ARG A 1 166 ? 5.692 -4.936 -7.638 1.00 94.94 166 ARG A C 1
ATOM 1324 O O . ARG A 1 166 ? 5.647 -3.772 -7.266 1.00 94.94 166 ARG A O 1
ATOM 1331 N N . VAL A 1 167 ? 4.629 -5.583 -8.079 1.00 91.56 167 VAL A N 1
ATOM 1332 C CA . VAL A 1 167 ? 3.302 -4.983 -8.114 1.00 91.56 167 VAL A CA 1
ATOM 1333 C C . VAL A 1 167 ? 2.494 -5.543 -6.956 1.00 91.56 167 VAL A C 1
ATOM 1335 O O . VAL A 1 167 ? 2.433 -6.758 -6.749 1.00 91.56 167 VAL A O 1
ATOM 1338 N N . THR A 1 168 ? 1.862 -4.654 -6.202 1.00 91.19 168 THR A N 1
ATOM 1339 C CA . THR A 1 168 ? 0.970 -5.016 -5.106 1.00 91.19 168 THR A CA 1
ATOM 1340 C C . THR A 1 168 ? -0.402 -4.429 -5.361 1.00 91.19 168 THR A C 1
ATOM 1342 O O . THR A 1 168 ? -0.563 -3.225 -5.524 1.00 91.19 168 THR A O 1
ATOM 1345 N N . VAL A 1 169 ? -1.411 -5.288 -5.368 1.00 87.56 169 VAL A N 1
ATOM 1346 C CA . VAL A 1 169 ? -2.812 -4.876 -5.342 1.00 87.56 169 VAL A CA 1
ATOM 1347 C C . VAL A 1 169 ? -3.249 -4.910 -3.885 1.00 87.56 169 VAL A C 1
ATOM 1349 O O . VAL A 1 169 ? -3.037 -5.919 -3.211 1.00 87.56 169 VAL A O 1
ATOM 1352 N N . SER A 1 170 ? -3.850 -3.825 -3.402 1.00 89.75 170 SER A N 1
ATOM 1353 C CA . SER A 1 170 ? -4.325 -3.682 -2.021 1.00 89.75 170 SER A CA 1
ATOM 1354 C C . SER A 1 170 ? -5.823 -3.397 -2.007 1.00 89.75 170 SER A C 1
ATOM 1356 O O . SER A 1 170 ? -6.242 -2.399 -2.582 1.00 89.75 170 SER A O 1
ATOM 1358 N N . ALA A 1 171 ? -6.630 -4.232 -1.348 1.00 89.19 171 ALA A N 1
ATOM 1359 C CA . ALA A 1 171 ? -8.033 -3.922 -1.062 1.00 89.19 171 ALA A CA 1
ATOM 1360 C C . ALA A 1 171 ? -8.126 -3.131 0.242 1.00 89.19 171 ALA A C 1
ATOM 1362 O O . ALA A 1 171 ? -7.569 -3.546 1.261 1.00 89.19 171 ALA A O 1
ATOM 1363 N N . LEU A 1 172 ? -8.840 -2.010 0.198 1.00 91.06 172 LEU A N 1
ATOM 1364 C CA . LEU A 1 172 ? -8.902 -1.041 1.287 1.00 91.06 172 LEU A CA 1
ATOM 1365 C C . LEU A 1 172 ? -10.090 -1.302 2.221 1.00 91.06 172 LEU A C 1
ATOM 1367 O O . LEU A 1 172 ? -11.209 -1.580 1.764 1.00 91.06 172 LEU A O 1
ATOM 1371 N N . ASP A 1 173 ? -9.874 -1.131 3.525 1.00 92.94 173 ASP A N 1
ATOM 1372 C CA . ASP A 1 173 ? -10.965 -0.906 4.472 1.00 92.94 173 ASP A CA 1
ATOM 1373 C C . ASP A 1 173 ? -11.569 0.502 4.326 1.00 92.94 173 ASP A C 1
ATOM 1375 O O . ASP A 1 173 ? -11.117 1.325 3.527 1.00 92.94 173 ASP A O 1
ATOM 1379 N N . ASP A 1 174 ? -12.629 0.769 5.089 1.00 90.94 174 ASP A N 1
ATOM 1380 C CA . ASP A 1 174 ? -13.309 2.069 5.069 1.00 90.94 174 ASP A CA 1
ATOM 1381 C C . ASP A 1 174 ? -12.401 3.202 5.541 1.00 90.94 174 ASP A C 1
ATOM 1383 O O . ASP A 1 174 ? -12.413 4.287 4.961 1.00 90.94 174 ASP A O 1
ATOM 1387 N N . ASN A 1 175 ? -11.577 2.941 6.556 1.00 93.81 175 ASN A N 1
ATOM 1388 C CA . ASN A 1 175 ? -10.776 3.980 7.181 1.00 93.81 175 ASN A CA 1
ATOM 1389 C C . ASN A 1 175 ? -9.665 4.471 6.256 1.00 93.81 175 ASN A C 1
ATOM 1391 O O . ASN A 1 175 ? -9.472 5.677 6.117 1.00 93.81 175 ASN A O 1
ATOM 1395 N N . LEU A 1 176 ? -8.955 3.556 5.592 1.00 92.94 176 LEU A N 1
ATOM 1396 C CA . LEU A 1 176 ? -7.928 3.902 4.618 1.00 92.94 176 LEU A CA 1
ATOM 1397 C C . LEU A 1 176 ? -8.543 4.500 3.350 1.00 92.94 176 LEU A C 1
ATOM 1399 O O . LEU A 1 176 ? -8.004 5.472 2.827 1.00 92.94 176 LEU A O 1
ATOM 1403 N N . TYR A 1 177 ? -9.684 3.984 2.882 1.00 91.38 177 TYR A N 1
ATOM 1404 C CA . TYR A 1 177 ? -10.410 4.577 1.755 1.00 91.38 177 TYR A CA 1
ATOM 1405 C C . TYR A 1 177 ? -10.793 6.041 2.022 1.00 91.38 177 TYR A C 1
ATOM 1407 O O . TYR A 1 177 ? -10.519 6.918 1.199 1.00 91.38 177 TYR A O 1
ATOM 1415 N N . ASP A 1 178 ? -11.398 6.317 3.179 1.00 91.38 178 ASP A N 1
ATOM 1416 C CA . ASP A 1 178 ? -11.818 7.660 3.577 1.00 91.38 178 ASP A CA 1
ATOM 1417 C C . ASP A 1 178 ? -10.633 8.609 3.776 1.00 91.38 178 ASP A C 1
ATOM 1419 O O . ASP A 1 178 ? -10.681 9.767 3.342 1.00 91.38 178 ASP A O 1
ATOM 1423 N N . PHE A 1 179 ? -9.549 8.111 4.368 1.00 91.38 179 PHE A N 1
ATOM 1424 C CA . PHE A 1 179 ? -8.312 8.865 4.523 1.00 91.38 179 PHE A CA 1
ATOM 1425 C C . PHE A 1 179 ? -7.721 9.257 3.161 1.00 91.38 179 PHE A C 1
ATOM 1427 O O . PHE A 1 179 ? -7.535 10.443 2.888 1.00 91.38 179 PHE A O 1
ATOM 1434 N N . LEU A 1 180 ? -7.509 8.288 2.264 1.00 88.75 180 LEU A N 1
ATOM 1435 C CA . LEU A 1 180 ? -6.908 8.524 0.948 1.00 88.75 180 LEU A CA 1
ATOM 1436 C C . LEU A 1 180 ? -7.759 9.459 0.081 1.00 88.75 180 LEU A C 1
ATOM 1438 O O . LEU A 1 180 ? -7.234 10.407 -0.506 1.00 88.75 180 LEU A O 1
ATOM 1442 N N . ARG A 1 181 ? -9.084 9.257 0.023 1.00 86.69 181 ARG A N 1
ATOM 1443 C CA . ARG A 1 181 ? -9.950 10.128 -0.790 1.00 86.69 181 ARG A CA 1
ATOM 1444 C C . ARG A 1 181 ? -10.023 11.552 -0.243 1.00 86.69 181 ARG A C 1
ATOM 1446 O O . ARG A 1 181 ? -10.092 12.492 -1.026 1.00 86.69 181 ARG A O 1
ATOM 1453 N N . SER A 1 182 ? -10.020 11.731 1.081 1.00 85.94 182 SER A N 1
ATOM 1454 C CA . SER A 1 182 ? -10.075 13.070 1.687 1.00 85.94 182 SER A CA 1
ATOM 1455 C C . SER A 1 182 ? -8.751 13.823 1.537 1.00 85.94 182 SER A C 1
ATOM 1457 O O . SER A 1 182 ? -8.767 15.024 1.270 1.00 85.94 182 SER A O 1
ATOM 1459 N N . GLN A 1 183 ? -7.616 13.117 1.593 1.00 82.12 183 GLN A N 1
ATOM 1460 C CA . GLN A 1 183 ? -6.301 13.658 1.233 1.00 82.12 183 GLN A CA 1
ATOM 1461 C C . GLN A 1 183 ? -6.236 14.093 -0.240 1.00 82.12 183 GLN A C 1
ATOM 1463 O O . GLN A 1 183 ? -5.796 15.203 -0.532 1.00 82.12 183 GLN A O 1
ATOM 1468 N N . ALA A 1 184 ? -6.736 13.275 -1.171 1.00 74.19 184 ALA A N 1
ATOM 1469 C CA . ALA A 1 184 ? -6.724 13.604 -2.600 1.00 74.19 184 ALA A CA 1
ATOM 1470 C C . ALA A 1 184 ? -7.518 14.885 -2.934 1.00 74.19 184 ALA A C 1
ATOM 1472 O O . ALA A 1 184 ? -7.123 15.660 -3.806 1.00 74.19 184 ALA A O 1
ATOM 1473 N N . VAL A 1 185 ? -8.613 15.158 -2.213 1.00 69.00 185 VAL A N 1
ATOM 1474 C CA . VAL A 1 185 ? -9.377 16.411 -2.364 1.00 69.00 185 VAL A CA 1
ATOM 1475 C C . VAL A 1 185 ? -8.549 17.625 -1.921 1.00 69.00 185 VAL A C 1
ATOM 1477 O O . VAL A 1 185 ? -8.588 18.656 -2.592 1.00 69.00 185 VAL A O 1
ATOM 1480 N N . GLN A 1 186 ? -7.748 17.509 -0.855 1.00 60.44 186 GLN A N 1
ATOM 1481 C CA . GLN A 1 186 ? -6.854 18.589 -0.408 1.00 60.44 186 GLN A CA 1
ATOM 1482 C C . GLN A 1 186 ? -5.752 18.910 -1.428 1.00 60.44 186 GLN A C 1
ATOM 1484 O O . GLN A 1 186 ? -5.339 20.061 -1.536 1.00 60.44 186 GLN A O 1
ATOM 1489 N N . GLN A 1 187 ? -5.300 17.915 -2.195 1.00 60.38 187 GLN A N 1
ATOM 1490 C CA . GLN A 1 187 ? -4.215 18.057 -3.173 1.00 60.38 187 GLN A CA 1
ATOM 1491 C C . GLN A 1 187 ? -4.689 18.526 -4.563 1.00 60.38 187 GLN A C 1
ATOM 1493 O O . GLN A 1 187 ? -3.900 18.557 -5.504 1.00 60.38 187 GLN A O 1
ATOM 1498 N N . GLY A 1 188 ? -5.960 18.933 -4.705 1.00 54.12 188 GLY A N 1
ATOM 1499 C CA . GLY A 1 188 ? -6.468 19.584 -5.922 1.00 54.12 188 GLY A CA 1
ATOM 1500 C C . GLY A 1 188 ? -7.472 18.776 -6.752 1.00 54.12 188 GLY A C 1
ATOM 1501 O O . GLY A 1 188 ? -7.760 19.154 -7.885 1.00 54.12 188 GLY A O 1
ATOM 1502 N N . GLY A 1 189 ? -8.056 17.704 -6.203 1.00 51.69 189 GLY A N 1
ATOM 1503 C CA . GLY A 1 189 ? -8.999 16.795 -6.878 1.00 51.69 189 GLY A CA 1
ATOM 1504 C C . GLY A 1 189 ? -10.396 17.326 -7.273 1.00 51.69 189 GLY A C 1
ATOM 1505 O O . GLY A 1 189 ? -11.274 16.504 -7.510 1.00 51.69 189 GLY A O 1
ATOM 1506 N N . SER A 1 190 ? -10.599 18.647 -7.419 1.00 60.53 190 SER A N 1
ATOM 1507 C CA . SER A 1 190 ? -11.832 19.346 -7.875 1.00 60.53 190 SER A CA 1
ATOM 1508 C C . SER A 1 190 ? -12.831 19.858 -6.805 1.00 60.53 190 SER A C 1
ATOM 1510 O O . SER A 1 190 ? -13.075 19.235 -5.778 1.00 60.53 190 SER A O 1
ATOM 1512 N N . THR A 1 191 ? -13.414 21.027 -7.133 1.00 56.19 191 THR A N 1
ATOM 1513 C CA . THR A 1 191 ? -14.552 21.794 -6.556 1.00 56.19 191 THR A CA 1
ATOM 1514 C C . THR A 1 191 ? -14.487 22.398 -5.148 1.00 56.19 191 THR A C 1
ATOM 1516 O O . THR A 1 191 ? -15.543 22.698 -4.595 1.00 56.19 191 THR A O 1
ATOM 1519 N N . LEU A 1 192 ? -13.319 22.658 -4.563 1.00 54.12 192 LEU A N 1
ATOM 1520 C CA . LEU A 1 192 ? -13.285 23.464 -3.334 1.00 54.12 192 LEU A CA 1
ATOM 1521 C C . LEU A 1 192 ? -13.528 24.943 -3.650 1.00 54.12 192 LEU A C 1
ATOM 1523 O O . LEU A 1 192 ? -12.893 25.514 -4.544 1.00 54.12 192 LEU A O 1
ATOM 1527 N N . ALA A 1 193 ? -14.446 25.573 -2.916 1.00 58.91 193 ALA A N 1
ATOM 1528 C CA . ALA A 1 193 ? -14.586 27.020 -2.975 1.00 58.91 193 ALA A CA 1
ATOM 1529 C C . ALA A 1 193 ? -13.326 27.680 -2.377 1.00 58.91 193 ALA A C 1
ATOM 1531 O O . ALA A 1 193 ? -12.731 27.135 -1.442 1.00 58.91 193 ALA A O 1
ATOM 1532 N N . PRO A 1 194 ? -12.896 28.857 -2.870 1.00 51.38 194 PRO A N 1
ATOM 1533 C CA . PRO A 1 194 ? -11.760 29.564 -2.286 1.00 51.38 194 PRO A CA 1
ATOM 1534 C C . PRO A 1 194 ? -11.933 29.745 -0.767 1.00 51.38 194 PRO A C 1
ATOM 1536 O O . PRO A 1 194 ? -12.906 30.353 -0.326 1.00 51.38 194 PRO A O 1
ATOM 1539 N N . GLY A 1 195 ? -10.990 29.221 0.026 1.00 57.50 195 GLY A N 1
ATOM 1540 C CA . GLY A 1 195 ? -11.009 29.287 1.496 1.00 57.50 195 GLY A CA 1
ATOM 1541 C C . GLY A 1 195 ? -11.559 28.046 2.212 1.00 57.50 195 GLY A C 1
ATOM 1542 O O . GLY A 1 195 ? -11.546 28.008 3.441 1.00 57.50 195 GLY A O 1
ATOM 1543 N N . GLU A 1 196 ? -12.009 27.026 1.481 1.00 61.47 196 GLU A N 1
ATOM 1544 C CA . GLU A 1 196 ? -12.433 25.749 2.054 1.00 61.47 196 GLU A CA 1
ATOM 1545 C C . GLU A 1 196 ? -11.218 24.835 2.297 1.00 61.47 196 GLU A C 1
ATOM 1547 O O . GLU A 1 196 ? -10.513 24.458 1.362 1.00 61.47 196 GLU A O 1
ATOM 1552 N N . ILE A 1 197 ? -10.959 24.487 3.562 1.00 63.00 197 ILE A N 1
ATOM 1553 C CA . ILE A 1 197 ? -9.960 23.482 3.953 1.00 63.00 197 ILE A CA 1
ATOM 1554 C C . ILE A 1 197 ? -10.747 22.230 4.359 1.00 63.00 197 ILE A C 1
ATOM 1556 O O . ILE A 1 197 ? -11.241 22.173 5.489 1.00 63.00 197 ILE A O 1
ATOM 1560 N N . PRO A 1 198 ? -10.943 21.249 3.461 1.00 63.84 198 PRO A N 1
ATOM 1561 C CA . PRO A 1 198 ? -11.706 20.055 3.793 1.00 63.84 198 PRO A CA 1
ATOM 1562 C C . PRO A 1 198 ? -10.955 19.259 4.858 1.00 63.84 198 PRO A C 1
ATOM 1564 O O . PRO A 1 198 ? -9.730 19.147 4.819 1.00 63.84 198 PRO A O 1
ATOM 1567 N N . ASN A 1 199 ? -11.683 18.706 5.822 1.00 72.44 199 ASN A N 1
ATOM 1568 C CA . ASN A 1 199 ? -11.078 17.872 6.853 1.00 72.44 199 ASN A CA 1
ATOM 1569 C C . ASN A 1 199 ? -10.616 16.537 6.261 1.00 72.44 199 ASN A C 1
ATOM 1571 O O . ASN A 1 199 ? -11.304 15.938 5.433 1.00 72.44 199 ASN A O 1
ATOM 1575 N N . VAL A 1 200 ? -9.477 16.051 6.751 1.00 83.31 200 VAL A N 1
ATOM 1576 C CA . VAL A 1 200 ? -9.089 14.650 6.577 1.00 83.31 200 VAL A CA 1
ATOM 1577 C C . VAL A 1 200 ? -10.082 13.806 7.360 1.00 83.31 200 VAL A C 1
ATOM 1579 O O . VAL A 1 200 ? -10.368 14.110 8.520 1.00 83.31 200 VAL A O 1
ATOM 1582 N N . ILE A 1 201 ? -10.643 12.785 6.723 1.00 88.06 201 ILE A N 1
ATOM 1583 C CA . ILE A 1 201 ? -11.588 11.893 7.386 1.00 88.06 201 ILE A CA 1
ATOM 1584 C C . ILE A 1 201 ? -10.773 10.853 8.150 1.00 88.06 201 ILE A C 1
ATOM 1586 O O . ILE A 1 201 ? -10.158 9.966 7.562 1.00 88.06 201 ILE A O 1
ATOM 1590 N N . GLU A 1 202 ? -10.763 11.006 9.469 1.00 91.31 202 GLU A N 1
ATOM 1591 C CA . GLU A 1 202 ? -10.071 10.141 10.419 1.00 91.31 202 GLU A CA 1
ATOM 1592 C C . GLU A 1 202 ? -11.118 9.487 11.328 1.00 91.31 202 GLU A C 1
ATOM 1594 O O . GLU A 1 202 ? -11.969 10.167 11.900 1.00 91.31 202 GLU A O 1
ATOM 1599 N N . HIS A 1 203 ? -11.059 8.164 11.476 1.00 93.94 203 HIS A N 1
ATOM 1600 C CA . HIS A 1 203 ? -12.008 7.387 12.289 1.00 93.94 203 HIS A CA 1
ATOM 1601 C C . HIS A 1 203 ? -11.431 7.064 13.670 1.00 93.94 203 HIS A C 1
ATOM 1603 O O . HIS A 1 203 ? -11.450 5.922 14.133 1.00 93.94 203 HIS A O 1
ATOM 1609 N N . VAL A 1 204 ? -10.862 8.090 14.304 1.00 95.19 204 VAL A N 1
ATOM 1610 C CA . VAL A 1 204 ? -10.249 8.019 15.632 1.00 95.19 204 VAL A CA 1
ATOM 1611 C C . VAL A 1 204 ? -10.998 8.953 16.576 1.00 95.19 204 VAL A C 1
ATOM 1613 O O . VAL A 1 204 ? -11.024 10.167 16.394 1.00 95.19 204 VAL A O 1
ATOM 1616 N N . GLU A 1 205 ? -11.606 8.386 17.609 1.00 95.06 205 GLU A N 1
ATOM 1617 C CA . GLU A 1 205 ? -12.289 9.134 18.659 1.00 95.06 205 GLU A CA 1
ATOM 1618 C C . GLU A 1 205 ? -11.292 9.532 19.749 1.00 95.06 205 GLU A C 1
ATOM 1620 O O . GLU A 1 205 ? -10.478 8.720 20.184 1.00 95.06 205 GLU A O 1
ATOM 1625 N N . GLY A 1 206 ? -11.361 10.781 20.216 1.00 91.44 206 GLY A N 1
ATOM 1626 C CA . GLY A 1 206 ? -10.487 11.286 21.282 1.00 91.44 206 GLY A CA 1
ATOM 1627 C C . GLY A 1 206 ? -9.075 11.683 20.831 1.00 91.44 206 GLY A C 1
ATOM 1628 O O . GLY A 1 206 ? -8.270 12.065 21.680 1.00 91.44 206 GLY A O 1
ATOM 1629 N N . GLY A 1 207 ? -8.780 11.639 19.525 1.00 90.19 207 GLY A N 1
ATOM 1630 C CA . GLY A 1 207 ? -7.488 12.024 18.952 1.00 90.19 207 GLY A CA 1
ATOM 1631 C C . GLY A 1 207 ? -7.513 12.163 17.427 1.00 90.19 207 GLY A C 1
ATOM 1632 O O . GLY A 1 207 ? -8.575 12.286 16.827 1.00 90.19 207 GLY A O 1
ATOM 1633 N N . ARG A 1 208 ? -6.326 12.157 16.812 1.00 90.44 208 ARG A N 1
ATOM 1634 C CA . ARG A 1 208 ? -6.116 12.135 15.354 1.00 90.44 208 ARG A CA 1
ATOM 1635 C C . ARG A 1 208 ? -5.216 10.960 14.990 1.00 90.44 208 ARG A C 1
ATOM 1637 O O . ARG A 1 208 ? -4.411 10.536 15.819 1.00 90.44 208 ARG A O 1
ATOM 1644 N N . GLY A 1 209 ? -5.343 10.448 13.775 1.00 91.62 209 GLY A N 1
ATOM 1645 C CA . GLY A 1 209 ? -4.562 9.323 13.284 1.00 91.62 209 GLY A CA 1
ATOM 1646 C C . GLY A 1 209 ? -5.357 8.388 12.382 1.00 91.62 209 GLY A C 1
ATOM 1647 O O . GLY A 1 209 ? -6.533 8.597 12.083 1.00 91.62 209 GLY A O 1
ATOM 1648 N N . LEU A 1 210 ? -4.691 7.311 11.979 1.00 94.56 210 LEU A N 1
ATOM 1649 C CA . LEU A 1 210 ? -5.243 6.284 11.112 1.00 94.56 210 LEU A CA 1
ATOM 1650 C C . LEU A 1 210 ? -5.101 4.920 11.786 1.00 94.56 210 LEU A C 1
ATOM 1652 O O . LEU A 1 210 ? -3.995 4.466 12.067 1.00 94.56 210 LEU A O 1
ATOM 1656 N N . PHE A 1 211 ? -6.231 4.257 12.018 1.00 96.00 211 PHE A N 1
ATOM 1657 C CA . PHE A 1 211 ? -6.272 2.846 12.381 1.00 96.00 211 PHE A CA 1
ATOM 1658 C C . PHE A 1 211 ? -7.028 2.108 11.289 1.00 96.00 211 PHE A C 1
ATOM 1660 O O . PHE A 1 211 ? -8.250 2.193 11.218 1.00 96.00 211 PHE A O 1
ATOM 1667 N N . SER A 1 212 ? -6.302 1.437 10.408 1.00 95.12 212 SER A N 1
ATOM 1668 C CA . SER A 1 212 ? -6.870 0.824 9.215 1.00 95.12 212 SER A CA 1
ATOM 1669 C C . SER A 1 212 ? -6.362 -0.594 9.010 1.00 95.12 212 SER A C 1
ATOM 1671 O O . SER A 1 212 ? -5.481 -1.088 9.719 1.00 95.12 212 SER A O 1
ATOM 1673 N N . SER A 1 213 ? -6.958 -1.269 8.040 1.00 93.38 213 SER A N 1
ATOM 1674 C CA . SER A 1 213 ? -6.538 -2.580 7.579 1.00 93.38 213 SER A CA 1
ATOM 1675 C C . SER A 1 213 ? -6.684 -2.692 6.067 1.00 93.38 213 SER A C 1
ATOM 1677 O O . SER A 1 213 ? -7.443 -1.969 5.426 1.00 93.38 213 SER A O 1
ATOM 1679 N N . LEU A 1 214 ? -5.923 -3.609 5.486 1.00 92.56 214 LEU A N 1
ATOM 1680 C CA . LEU A 1 214 ? -5.946 -3.884 4.060 1.00 92.56 214 LEU A CA 1
ATOM 1681 C C . LEU A 1 214 ? -5.634 -5.359 3.822 1.00 92.56 214 LEU A C 1
ATOM 1683 O O . LEU A 1 214 ? -4.993 -6.015 4.647 1.00 92.56 214 LEU A O 1
ATOM 1687 N N . ALA A 1 215 ? -6.102 -5.879 2.695 1.00 90.62 215 ALA A N 1
ATOM 1688 C CA . ALA A 1 215 ? -5.687 -7.177 2.177 1.00 90.62 215 ALA A CA 1
ATOM 1689 C C . ALA A 1 215 ? -4.810 -6.950 0.945 1.00 90.62 215 ALA A C 1
ATOM 1691 O O . ALA A 1 215 ? -5.079 -6.032 0.174 1.00 90.62 215 ALA A O 1
ATOM 1692 N N . GLN A 1 216 ? -3.774 -7.766 0.755 1.00 90.62 216 GLN A N 1
ATOM 1693 C CA . GLN A 1 216 ? -2.813 -7.589 -0.334 1.00 90.62 216 GLN A CA 1
ATOM 1694 C C . GLN A 1 216 ? -2.572 -8.867 -1.115 1.00 90.62 216 GLN A C 1
ATOM 1696 O O . GLN A 1 216 ? -2.528 -9.964 -0.553 1.00 90.62 216 GLN A O 1
ATOM 1701 N N . ALA A 1 217 ? -2.347 -8.685 -2.411 1.00 87.31 217 ALA A N 1
ATOM 1702 C CA . ALA A 1 217 ? -1.766 -9.678 -3.291 1.00 87.31 217 ALA A CA 1
ATOM 1703 C C . ALA A 1 217 ? -0.584 -9.046 -4.029 1.00 87.31 217 ALA A C 1
ATOM 1705 O O . ALA A 1 217 ? -0.708 -7.961 -4.596 1.00 87.31 217 ALA A O 1
ATOM 1706 N N . THR A 1 218 ? 0.545 -9.746 -4.031 1.00 90.12 218 THR A N 1
ATOM 1707 C CA . THR A 1 218 ? 1.811 -9.248 -4.569 1.00 90.12 218 THR A CA 1
ATOM 1708 C C . THR A 1 218 ? 2.355 -10.222 -5.599 1.00 90.12 218 THR A C 1
ATOM 1710 O O . THR A 1 218 ? 2.263 -11.438 -5.422 1.00 90.12 218 THR A O 1
ATOM 1713 N N . PHE A 1 219 ? 2.935 -9.685 -6.664 1.00 88.12 219 PHE A N 1
ATOM 1714 C CA . PHE A 1 219 ? 3.611 -10.444 -7.707 1.00 88.12 219 PHE A CA 1
ATOM 1715 C C . PHE A 1 219 ? 4.751 -9.615 -8.299 1.00 88.12 219 PHE A C 1
ATOM 1717 O O . PHE A 1 219 ? 4.776 -8.391 -8.179 1.00 88.12 219 PHE A O 1
ATOM 1724 N N . GLU A 1 220 ? 5.707 -10.288 -8.925 1.00 92.38 220 GLU A N 1
ATOM 1725 C CA . GLU A 1 220 ? 6.848 -9.641 -9.569 1.00 92.38 220 GLU A CA 1
ATOM 1726 C C . GLU A 1 220 ? 6.711 -9.745 -11.090 1.00 92.38 220 GLU A C 1
ATOM 1728 O O . GLU A 1 220 ? 6.220 -10.744 -11.618 1.00 92.38 220 GLU A O 1
ATOM 1733 N N . VAL A 1 221 ? 7.114 -8.686 -11.784 1.00 93.12 221 VAL A N 1
ATOM 1734 C CA . VAL A 1 221 ? 7.110 -8.581 -13.242 1.00 93.12 221 VAL A CA 1
ATOM 1735 C C . VAL A 1 221 ? 8.412 -7.941 -13.702 1.00 93.12 221 VAL A C 1
ATOM 1737 O O . VAL A 1 221 ? 8.883 -6.960 -13.127 1.00 93.12 221 VAL A O 1
ATOM 1740 N N . PHE A 1 222 ? 9.002 -8.480 -14.761 1.00 95.69 222 PHE A N 1
ATOM 1741 C CA . PHE A 1 222 ? 10.140 -7.878 -15.431 1.00 95.69 222 PHE A CA 1
ATOM 1742 C C . PHE A 1 222 ? 9.661 -6.974 -16.570 1.00 95.69 222 PHE A C 1
ATOM 1744 O O . PHE A 1 222 ? 9.015 -7.430 -17.516 1.00 95.69 222 PHE A O 1
ATOM 1751 N N . VAL A 1 223 ? 9.995 -5.688 -16.502 1.00 95.88 223 VAL A N 1
ATOM 1752 C CA . VAL A 1 223 ? 9.685 -4.716 -17.555 1.00 95.88 223 VAL A CA 1
ATOM 1753 C C . VAL A 1 223 ? 10.912 -4.538 -18.442 1.00 95.88 223 VAL A C 1
ATOM 1755 O O . VAL A 1 223 ? 11.886 -3.882 -18.076 1.00 95.88 223 VAL A O 1
ATOM 1758 N N . ALA A 1 224 ? 10.869 -5.137 -19.624 1.00 95.31 224 ALA A N 1
ATOM 1759 C CA . ALA A 1 224 ? 11.903 -5.016 -20.635 1.00 95.31 224 ALA A CA 1
ATOM 1760 C C . ALA A 1 224 ? 11.777 -3.701 -21.418 1.00 95.31 224 ALA A C 1
ATOM 1762 O O . ALA A 1 224 ? 10.688 -3.142 -21.588 1.00 95.31 224 ALA A O 1
ATOM 1763 N N . ARG A 1 225 ? 12.915 -3.239 -21.933 1.00 93.62 225 ARG A N 1
ATOM 1764 C CA . ARG A 1 225 ? 12.973 -2.181 -22.945 1.00 93.62 225 ARG A CA 1
ATOM 1765 C C . ARG A 1 225 ? 12.469 -2.731 -24.276 1.00 93.62 225 ARG A C 1
ATOM 1767 O O . ARG A 1 225 ? 12.599 -3.929 -24.531 1.00 93.62 225 ARG A O 1
ATOM 1774 N N . GLU A 1 226 ? 11.910 -1.867 -25.114 1.00 83.44 226 GLU A N 1
ATOM 1775 C CA . GLU A 1 226 ? 11.718 -2.216 -26.520 1.00 83.44 226 GLU A CA 1
ATOM 1776 C C . GLU A 1 226 ? 13.099 -2.461 -27.143 1.00 83.44 226 GLU A C 1
ATOM 1778 O O . GLU A 1 226 ? 14.050 -1.733 -26.853 1.00 83.44 226 GLU A O 1
ATOM 1783 N N . ALA A 1 227 ? 13.239 -3.547 -27.902 1.00 69.88 227 ALA A N 1
ATOM 1784 C CA . ALA A 1 227 ? 14.468 -3.791 -28.639 1.00 69.88 227 ALA A CA 1
ATOM 1785 C C . ALA A 1 227 ? 14.526 -2.793 -29.803 1.00 69.88 227 ALA A C 1
ATOM 1787 O O . ALA A 1 227 ? 13.578 -2.740 -30.588 1.00 69.88 227 ALA A O 1
ATOM 1788 N N . GLU A 1 228 ? 15.604 -2.010 -29.874 1.00 49.88 228 GLU A N 1
ATOM 1789 C CA . GLU A 1 228 ? 15.910 -1.140 -31.020 1.00 49.88 228 GLU A CA 1
ATOM 1790 C C . GLU A 1 228 ? 16.110 -1.935 -32.320 1.00 49.88 228 GLU A C 1
ATOM 1792 O O . GLU A 1 228 ? 16.698 -3.046 -32.267 1.00 49.88 228 GLU A O 1
#

Sequence (228 aa):
GGVEQVVPFREVFGDPGRYVAEVEHRMQPLRRYRLSVEDPATGQRLTAETLVPDTFRVAGVNRDTVVYQSREQFEVQVTPSRYPGRQSYYVLSVEALTPTVDNLTPLYRDFVDPEDSDPEDLQDDLRNFTIVESPIINESSFDIGSDGTVSVRLPWLGVAFYGPNRVTVSALDDNLYDFLRSQAVQQGGSTLAPGEIPNVIEHVEGGRGLFSSLAQATFEVFVAREAE

Secondary structure (DSSP, 8-state):
--------EEEETTEEEEEEESS--PPPTT-EEEEEEE-TTT--EEEEEEEPPPP--EEEES-SEEETT-SS--EEEEPPP-BTTB--EEEEEEEESS--GGGB-HHHHTT--TTTS-HHHHHHHHHHHHEEEPPPEEGGGSEEPTTS-EEEE--GGG--BSEEEEEEEEEE-HHHHHHHHHHHHHTT-S-PPTT--PPP---EETS------EEEEEEEEEEEPPP-